Protein AF-L1K0S1-F1 (afdb_monomer_lite)

Organism: Guillardia theta (strain CCMP2712) (NCBI:txid905079)

InterPro domains:
  IPR001611 Leucine-rich repeat [PF13855] (163-219)
  IPR001611 Leucine-rich repeat [PF13855] (221-268)
  IPR001611 Leucine-rich repeat [PS51450] (257-278)
  IPR003591 Leucine-rich repeat, typical subtype [SM00369] (183-206)
  IPR003591 Leucine-rich repeat, typical subtype [SM00369] (207-230)
  IPR003591 Leucine-rich repeat, typical subtype [SM00369] (231-254)
  IPR003591 Leucine-rich repeat, typical subtype [SM00369] (255-278)
  IPR009030 Growth factor receptor cysteine-rich domain superfamily [SSF57184] (24-142)
  IPR011641 Tyrosine-protein kinase ephrin type A/B receptor-like [PF07699] (52-88)
  IPR032675 Leucine-rich repeat domain superfamily [G3DSA:3.80.10.10] (139-307)
  IPR050328 Multifunctional Developmental and Immune Receptor [PTHR24373] (15-293)

Foldseek 3Di:
DPPVVVVVVVVVVVVVVVVVVPDPPAPADPQWHWDQDPVGIAIWGDWQWADGRVDTDGQQWQWTAQDTHRDHTHGAAPQWIAHTSHRDSVRTAHDQQWHDALSHTDGAPDSPDNPPLQDDFDQPDAFAQWGWTWHQHSQFIATDTDPPRQPDDDVNDGAGAHQEDAPDPVQGAEAGACRCQRHLNHQEYHHHQHAHQYYDLRSCVRNQNHAYYHPANYAHQDDPVNSCPNVCNHAEDAHYNYAHADDDLCRCPNNCNHAYYHHAQYAHADDACSSCPNNPNHAEYEHEHYNYPDDYDDPNHQYHYPPDDTD

Structure (mmCIF, N/CA/C/O backbone):
data_AF-L1K0S1-F1
#
_entry.id   AF-L1K0S1-F1
#
loop_
_atom_site.group_PDB
_atom_site.id
_atom_site.type_symbol
_atom_site.label_atom_id
_atom_site.label_alt_id
_atom_site.label_comp_id
_atom_site.label_asym_id
_atom_site.label_entity_id
_atom_site.label_seq_id
_atom_site.pdbx_PDB_ins_code
_atom_site.Cartn_x
_atom_site.Cartn_y
_atom_site.Cartn_z
_atom_site.occupancy
_atom_site.B_iso_or_equiv
_atom_site.auth_seq_id
_atom_site.auth_comp_id
_atom_site.auth_asym_id
_atom_site.auth_atom_id
_atom_site.pdbx_PDB_model_num
ATOM 1 N N . MET A 1 1 ? 22.076 19.537 -72.854 1.00 48.19 1 MET A N 1
ATOM 2 C CA . MET A 1 1 ? 22.478 19.400 -71.433 1.00 48.19 1 MET A CA 1
ATOM 3 C C . MET A 1 1 ? 21.530 18.454 -70.682 1.00 48.19 1 MET A C 1
ATOM 5 O O . MET A 1 1 ? 20.824 18.885 -69.783 1.00 48.19 1 MET A O 1
ATOM 9 N N . ALA A 1 2 ? 21.489 17.166 -71.045 1.00 43.62 2 ALA A N 1
ATOM 10 C CA . ALA A 1 2 ? 20.613 16.177 -70.391 1.00 43.62 2 ALA A CA 1
ATOM 11 C C . ALA A 1 2 ? 21.327 14.861 -70.007 1.00 43.62 2 ALA A C 1
ATOM 13 O O . ALA A 1 2 ? 20.722 14.010 -69.371 1.00 43.62 2 ALA A O 1
ATOM 14 N N . GLY A 1 3 ? 22.619 14.704 -70.328 1.00 42.16 3 GLY A N 1
ATOM 15 C CA . GLY A 1 3 ? 23.399 13.498 -70.002 1.00 42.16 3 GLY A CA 1
ATOM 16 C C . GLY A 1 3 ? 24.116 13.527 -68.645 1.00 42.16 3 GLY A C 1
ATOM 17 O O . GLY A 1 3 ? 24.445 12.477 -68.109 1.00 42.16 3 GLY A O 1
ATOM 18 N N . LEU A 1 4 ? 24.322 14.706 -68.044 1.00 40.91 4 LEU A N 1
ATOM 19 C CA . LEU A 1 4 ? 25.051 14.842 -66.769 1.00 40.91 4 LEU A CA 1
ATOM 20 C C . LEU A 1 4 ? 24.175 14.706 -65.513 1.00 40.91 4 LEU A C 1
ATOM 22 O O . LEU A 1 4 ? 24.704 14.557 -64.417 1.00 40.91 4 LEU A O 1
ATOM 26 N N . ARG A 1 5 ? 22.841 14.723 -65.644 1.00 42.78 5 ARG A N 1
ATOM 27 C CA . ARG A 1 5 ? 21.922 14.581 -64.497 1.00 42.78 5 ARG A CA 1
ATOM 28 C C . ARG A 1 5 ? 21.584 13.128 -64.147 1.00 42.78 5 ARG A C 1
ATOM 30 O O . ARG A 1 5 ? 21.158 12.871 -63.029 1.00 42.78 5 ARG A O 1
ATOM 37 N N . TRP A 1 6 ? 21.816 12.182 -65.058 1.00 39.81 6 TRP A N 1
ATOM 38 C CA . TRP A 1 6 ? 21.504 10.765 -64.829 1.00 39.81 6 TRP A CA 1
ATOM 39 C C . TRP A 1 6 ? 22.580 10.046 -63.996 1.00 39.81 6 TRP A C 1
ATOM 41 O O . TRP A 1 6 ? 22.257 9.261 -63.108 1.00 39.81 6 TRP A O 1
ATOM 51 N N . PHE A 1 7 ? 23.858 10.396 -64.181 1.00 43.47 7 PHE A N 1
ATOM 52 C CA . PHE A 1 7 ? 24.963 9.807 -63.412 1.00 43.47 7 PHE A CA 1
ATOM 53 C C . PHE A 1 7 ? 24.967 10.212 -61.929 1.00 43.47 7 PHE A C 1
ATOM 55 O O . PHE A 1 7 ? 25.348 9.410 -61.080 1.00 43.47 7 PHE A O 1
ATOM 62 N N . ALA A 1 8 ? 24.477 11.409 -61.592 1.00 45.56 8 ALA A N 1
ATOM 63 C CA . ALA A 1 8 ? 24.385 11.853 -60.201 1.00 45.56 8 ALA A CA 1
ATOM 64 C C . ALA A 1 8 ? 23.321 11.078 -59.395 1.00 45.56 8 ALA A C 1
ATOM 66 O O . ALA A 1 8 ? 23.525 10.817 -58.212 1.00 45.56 8 ALA A O 1
ATOM 67 N N . SER A 1 9 ? 22.219 10.652 -60.029 1.00 51.44 9 SER A N 1
ATOM 68 C CA . SER A 1 9 ? 21.122 9.946 -59.343 1.00 51.44 9 SER A CA 1
ATOM 69 C C . SER A 1 9 ? 21.437 8.474 -59.066 1.00 51.44 9 SER A C 1
ATOM 71 O O . SER A 1 9 ? 21.041 7.950 -58.026 1.00 51.44 9 SER A O 1
ATOM 73 N N . VAL A 1 10 ? 22.187 7.813 -59.955 1.00 52.16 10 VAL A N 1
ATOM 74 C CA . VAL A 1 10 ? 22.612 6.415 -59.753 1.00 52.16 10 VAL A CA 1
ATOM 75 C C . VAL A 1 10 ? 23.772 6.341 -58.752 1.00 52.16 10 VAL A C 1
ATOM 77 O O . VAL A 1 10 ? 23.799 5.449 -57.905 1.00 52.16 10 VAL A O 1
ATOM 80 N N . ALA A 1 11 ? 24.679 7.327 -58.756 1.00 51.41 11 ALA A N 1
ATOM 81 C CA . ALA A 1 11 ? 25.762 7.420 -57.775 1.00 51.41 11 ALA A CA 1
ATOM 82 C C . ALA A 1 11 ? 25.249 7.658 -56.340 1.00 51.41 11 ALA A C 1
ATOM 84 O O . ALA A 1 11 ? 25.786 7.078 -55.399 1.00 51.41 11 ALA A O 1
ATOM 85 N N . MET A 1 12 ? 24.176 8.441 -56.159 1.00 50.41 12 MET A N 1
ATOM 86 C CA . MET A 1 12 ? 23.561 8.667 -54.841 1.00 50.41 12 MET A CA 1
ATOM 87 C C . MET A 1 12 ? 22.819 7.430 -54.306 1.00 50.41 12 MET A C 1
ATOM 89 O O . MET A 1 12 ? 22.852 7.174 -53.103 1.00 50.41 12 MET A O 1
ATOM 93 N N . GLN A 1 13 ? 22.205 6.626 -55.183 1.00 49.69 13 GLN A N 1
ATOM 94 C CA . GLN A 1 13 ? 21.566 5.361 -54.794 1.00 49.69 13 GLN A CA 1
ATOM 95 C C . GLN A 1 13 ? 22.592 4.264 -54.465 1.00 49.69 13 GLN A C 1
ATOM 97 O O . GLN A 1 13 ? 22.410 3.545 -53.484 1.00 49.69 13 GLN A O 1
ATOM 102 N N . LEU A 1 14 ? 23.719 4.189 -55.184 1.00 46.84 14 LEU A N 1
ATOM 103 C CA . LEU A 1 14 ? 24.836 3.302 -54.825 1.00 46.84 14 LEU A CA 1
ATOM 104 C C . LEU A 1 14 ? 25.534 3.727 -53.521 1.00 46.84 14 LEU A C 1
ATOM 106 O O . LEU A 1 14 ? 25.916 2.866 -52.732 1.00 46.84 14 LEU A O 1
ATOM 110 N N . LEU A 1 15 ? 25.626 5.031 -53.234 1.00 46.56 15 LEU A N 1
ATOM 111 C CA . LEU A 1 15 ? 26.115 5.543 -51.947 1.00 46.56 15 LEU A CA 1
ATOM 112 C C . LEU A 1 15 ? 25.146 5.278 -50.784 1.00 46.56 15 LEU A C 1
ATOM 114 O O . LEU A 1 15 ? 25.615 5.065 -49.670 1.00 46.56 15 LEU A O 1
ATOM 118 N N . MET A 1 16 ? 23.827 5.218 -51.010 1.00 45.94 16 MET A N 1
ATOM 119 C CA . MET A 1 16 ? 22.863 4.797 -49.978 1.00 45.94 16 MET A CA 1
ATOM 120 C C . MET A 1 16 ? 22.887 3.286 -49.717 1.00 45.94 16 MET A C 1
ATOM 122 O O . MET A 1 16 ? 22.801 2.878 -48.560 1.00 45.94 16 MET A O 1
ATOM 126 N N . ILE A 1 17 ? 23.088 2.457 -50.747 1.00 44.81 17 ILE A N 1
ATOM 127 C CA . ILE A 1 17 ? 23.258 1.003 -50.575 1.00 44.81 17 ILE A CA 1
ATOM 128 C C . ILE A 1 17 ? 24.597 0.693 -49.879 1.00 44.81 17 ILE A C 1
ATOM 130 O O . ILE A 1 17 ? 24.656 -0.182 -49.020 1.00 44.81 17 ILE A O 1
ATOM 134 N N . LEU A 1 18 ? 25.649 1.481 -50.131 1.00 39.78 18 LEU A N 1
ATOM 135 C CA . LEU A 1 18 ? 26.913 1.408 -49.383 1.00 39.78 18 LEU A CA 1
ATOM 136 C C . LEU A 1 18 ? 26.844 2.049 -47.982 1.00 39.78 18 LEU A C 1
ATOM 138 O O . LEU A 1 18 ? 27.666 1.725 -47.128 1.00 39.78 18 LEU A O 1
ATOM 142 N N . CYS A 1 19 ? 25.846 2.891 -47.690 1.00 40.09 19 CYS A N 1
ATOM 143 C CA . CYS A 1 19 ? 25.594 3.405 -46.336 1.00 40.09 19 CYS A CA 1
ATOM 144 C C . CYS A 1 19 ? 24.824 2.405 -45.452 1.00 40.09 19 CYS A C 1
ATOM 146 O O . C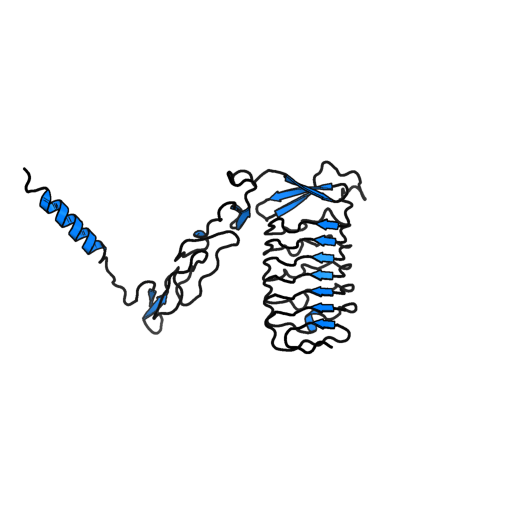YS A 1 19 ? 24.930 2.480 -44.229 1.00 40.09 19 CYS A O 1
ATOM 148 N N . LEU A 1 20 ? 24.127 1.429 -46.052 1.00 39.31 20 LEU A N 1
ATOM 149 C CA . LEU A 1 20 ? 23.613 0.238 -45.356 1.00 39.31 20 LEU A CA 1
ATOM 150 C C . LEU A 1 20 ? 24.715 -0.793 -45.050 1.00 39.31 20 LEU A C 1
ATOM 152 O O . LEU A 1 20 ? 24.490 -1.727 -44.287 1.00 39.31 20 LEU A O 1
ATOM 156 N N . VAL A 1 21 ? 25.929 -0.577 -45.567 1.00 44.00 21 VAL A N 1
ATOM 157 C CA . VAL A 1 21 ? 27.157 -1.294 -45.185 1.00 44.00 21 VAL A CA 1
ATOM 158 C C . VAL A 1 21 ? 28.124 -0.323 -44.491 1.00 44.00 21 VAL A C 1
ATOM 160 O O . VAL A 1 21 ? 29.339 -0.332 -44.701 1.00 44.00 21 VAL A O 1
ATOM 163 N N . ARG A 1 22 ? 27.602 0.560 -43.626 1.00 39.69 22 ARG A N 1
ATOM 164 C CA . ARG A 1 22 ? 28.442 1.290 -42.668 1.00 39.69 22 ARG A CA 1
ATOM 165 C C . ARG A 1 22 ? 29.059 0.290 -41.687 1.00 39.69 22 ARG A C 1
ATOM 167 O O . ARG A 1 22 ? 28.439 -0.085 -40.702 1.00 39.69 22 ARG A O 1
ATOM 174 N N . ARG A 1 23 ? 30.296 -0.114 -41.993 1.00 39.25 23 ARG A N 1
ATOM 175 C CA . ARG A 1 23 ? 31.353 -0.567 -41.072 1.00 39.25 23 ARG A CA 1
ATOM 176 C C . ARG A 1 23 ? 30.853 -1.303 -39.820 1.00 39.25 23 ARG A C 1
ATOM 178 O O . ARG A 1 23 ? 30.831 -0.732 -38.733 1.00 39.25 23 ARG A O 1
ATOM 185 N N . SER A 1 24 ? 30.595 -2.602 -39.939 1.00 40.41 24 SER A N 1
ATOM 186 C CA . SER A 1 24 ? 30.828 -3.488 -38.799 1.00 40.41 24 SER A CA 1
ATOM 187 C C . SER A 1 24 ? 32.326 -3.780 -38.748 1.00 40.41 24 SER A C 1
ATOM 189 O O . SER A 1 24 ? 32.844 -4.688 -39.387 1.00 40.41 24 SER A O 1
ATOM 191 N N . SER A 1 25 ? 33.033 -2.960 -37.982 1.00 45.41 25 SER A N 1
ATOM 192 C CA . SER A 1 25 ? 34.304 -3.345 -37.367 1.00 45.41 25 SER A CA 1
ATOM 193 C C . SER A 1 25 ? 34.052 -4.190 -36.104 1.00 45.41 25 SER A C 1
ATOM 195 O O . SER A 1 25 ? 34.881 -4.193 -35.199 1.00 45.41 25 SER A O 1
ATOM 197 N N . SER A 1 26 ? 32.879 -4.827 -35.966 1.00 54.97 26 SER A N 1
ATOM 198 C CA . SER A 1 26 ? 32.436 -5.434 -34.710 1.00 54.97 26 SER A CA 1
ATOM 199 C C . SER A 1 26 ? 32.609 -6.949 -34.756 1.00 54.97 26 SER A C 1
ATOM 201 O O . SER A 1 26 ? 31.909 -7.641 -35.483 1.00 54.97 26 SER A O 1
ATOM 203 N N . GLN A 1 27 ? 33.499 -7.482 -33.915 1.00 73.06 27 GLN A N 1
ATOM 204 C CA . GLN A 1 27 ? 33.662 -8.924 -33.655 1.00 73.06 27 GLN A CA 1
ATOM 205 C C . GLN A 1 27 ? 32.404 -9.593 -33.048 1.00 73.06 27 GLN A C 1
ATOM 207 O O . GLN A 1 27 ? 32.412 -10.788 -32.771 1.00 73.06 27 GLN A O 1
ATOM 212 N N . CYS A 1 28 ? 31.324 -8.835 -32.843 1.00 74.94 28 CYS A N 1
ATOM 213 C CA . CYS A 1 28 ? 30.094 -9.252 -32.184 1.00 74.94 28 CYS A CA 1
ATOM 214 C C . CYS A 1 28 ? 28.879 -9.140 -33.111 1.00 74.94 28 CYS A C 1
ATOM 216 O O . CYS A 1 28 ? 28.862 -8.334 -34.047 1.00 74.94 28 CYS A O 1
ATOM 218 N N . ARG A 1 29 ? 27.855 -9.956 -32.824 1.00 82.12 29 ARG A N 1
ATOM 219 C CA . ARG A 1 29 ? 26.559 -9.954 -33.521 1.00 82.12 29 ARG A CA 1
ATOM 220 C C . ARG A 1 29 ? 25.761 -8.675 -33.236 1.00 82.12 29 ARG A C 1
ATOM 222 O O . ARG A 1 29 ? 26.057 -7.932 -32.306 1.00 82.12 29 ARG A O 1
ATOM 229 N N . PHE A 1 30 ? 24.730 -8.431 -34.046 1.00 82.31 30 PHE A N 1
ATOM 230 C CA . PHE A 1 30 ? 23.831 -7.286 -33.887 1.00 82.31 30 PHE A CA 1
ATOM 231 C C . PHE A 1 30 ? 23.204 -7.250 -32.482 1.00 82.31 30 PHE A C 1
ATOM 233 O O . PHE A 1 30 ? 22.768 -8.282 -31.976 1.00 82.31 30 PHE A O 1
ATOM 240 N N . GLY A 1 31 ? 23.173 -6.068 -31.858 1.00 79.94 31 GLY A N 1
ATOM 241 C CA . GLY A 1 31 ? 22.701 -5.889 -30.478 1.00 79.94 31 GLY A CA 1
ATOM 242 C C . GLY A 1 31 ? 23.730 -6.239 -29.393 1.00 79.94 31 GLY A C 1
ATOM 243 O O . GLY A 1 31 ? 23.405 -6.141 -28.210 1.00 79.94 31 GLY A O 1
ATOM 244 N N . ALA A 1 32 ? 24.958 -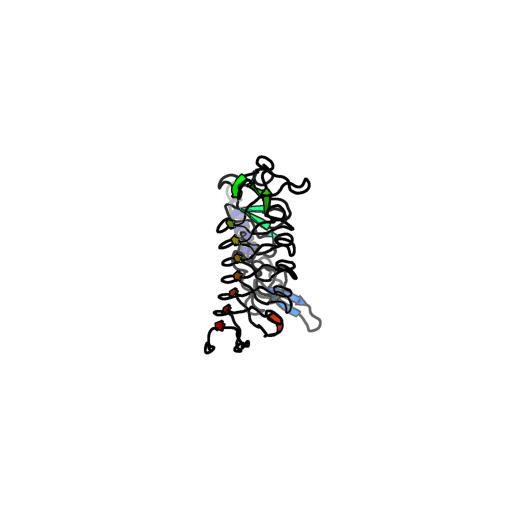6.622 -29.769 1.00 86.31 32 ALA A N 1
ATOM 245 C CA . ALA A 1 32 ? 26.060 -6.894 -28.852 1.00 86.31 32 ALA A CA 1
ATOM 246 C C . ALA A 1 32 ? 27.272 -5.984 -29.105 1.00 86.31 32 ALA A C 1
ATOM 248 O O . ALA A 1 32 ? 27.564 -5.592 -30.237 1.00 86.31 32 ALA A O 1
ATOM 249 N N . VAL A 1 33 ? 28.018 -5.709 -28.038 1.00 87.94 33 VAL A N 1
ATOM 250 C CA . VAL A 1 33 ? 29.248 -4.916 -28.037 1.00 87.94 33 VAL A CA 1
ATOM 251 C C . VAL A 1 33 ? 30.413 -5.745 -27.499 1.00 87.94 33 VAL A C 1
ATOM 253 O O . VAL A 1 33 ? 30.249 -6.584 -26.610 1.00 87.94 33 VAL A O 1
ATOM 256 N N . LEU A 1 34 ? 31.599 -5.526 -28.070 1.00 86.75 34 LEU A N 1
ATOM 257 C CA . LEU A 1 34 ? 32.828 -6.171 -27.626 1.00 86.75 34 LEU A CA 1
ATOM 258 C C . LEU A 1 34 ? 33.338 -5.476 -26.362 1.00 86.75 34 LEU A C 1
ATOM 260 O O . LEU A 1 34 ? 33.639 -4.282 -26.384 1.00 86.75 34 LEU A O 1
ATOM 264 N N . VAL A 1 35 ? 33.472 -6.230 -25.279 1.00 84.06 35 VAL A N 1
ATOM 265 C CA . VAL A 1 35 ? 34.022 -5.760 -24.009 1.00 84.06 35 VAL A CA 1
ATOM 266 C C . VAL A 1 35 ? 35.354 -6.462 -23.773 1.00 84.06 35 VAL A C 1
ATOM 268 O O . VAL A 1 35 ? 35.428 -7.690 -23.731 1.00 84.06 35 VAL A O 1
ATOM 271 N N . ASN A 1 36 ? 36.422 -5.677 -23.637 1.00 84.00 36 ASN A N 1
ATOM 272 C CA . ASN A 1 36 ? 37.762 -6.190 -23.362 1.00 84.00 36 ASN A CA 1
ATOM 273 C C . ASN A 1 36 ? 37.929 -6.393 -21.856 1.00 84.00 36 ASN A C 1
ATOM 275 O O . ASN A 1 36 ? 37.945 -5.424 -21.098 1.00 84.00 36 ASN A O 1
ATOM 279 N N . GLY A 1 37 ? 38.039 -7.649 -21.430 1.00 75.31 37 GLY A N 1
ATOM 280 C CA . GLY A 1 37 ? 38.311 -8.020 -20.048 1.00 75.31 37 GLY A CA 1
ATOM 281 C C . GLY A 1 37 ? 39.756 -8.468 -19.835 1.00 75.31 37 GLY A C 1
ATOM 282 O O . GLY A 1 37 ? 40.528 -8.643 -20.777 1.00 75.31 37 GLY A O 1
ATOM 283 N N . VAL A 1 38 ? 40.099 -8.721 -18.571 1.00 72.12 38 VAL A N 1
ATOM 284 C CA . VAL A 1 38 ? 41.421 -9.231 -18.155 1.00 72.12 38 VAL A CA 1
ATOM 285 C C . VAL A 1 38 ? 41.738 -10.594 -18.800 1.00 72.12 38 VAL A C 1
ATOM 287 O O . VAL A 1 38 ? 42.896 -10.893 -19.064 1.00 72.12 38 VAL A O 1
ATOM 290 N N . ASN A 1 39 ? 40.703 -11.378 -19.132 1.00 70.56 39 ASN A N 1
ATOM 291 C CA . ASN A 1 39 ? 40.801 -12.708 -19.748 1.00 70.56 39 ASN A CA 1
ATOM 292 C C . ASN A 1 39 ? 40.517 -12.713 -21.266 1.00 70.56 39 ASN A C 1
ATOM 294 O O . ASN A 1 39 ? 40.197 -13.758 -21.828 1.00 70.56 39 ASN A O 1
ATOM 298 N N . GLY A 1 40 ? 40.607 -11.555 -21.929 1.00 77.44 40 GLY A N 1
ATOM 299 C CA . GLY A 1 40 ? 40.337 -11.403 -23.362 1.00 77.44 40 GLY A CA 1
ATOM 300 C C . GLY A 1 40 ? 39.017 -10.693 -23.676 1.00 77.44 40 GLY A C 1
ATOM 301 O O . GLY A 1 40 ? 38.298 -10.232 -22.787 1.00 77.44 40 GLY A O 1
ATOM 302 N N . SER A 1 41 ? 38.722 -10.557 -24.967 1.00 80.12 41 SER A N 1
ATOM 303 C CA . SER A 1 41 ? 37.545 -9.846 -25.475 1.00 80.12 41 SER A CA 1
ATOM 304 C C . SER A 1 41 ? 36.321 -10.762 -25.535 1.00 80.12 41 SER A C 1
ATOM 306 O O . SER A 1 41 ? 36.392 -11.850 -26.102 1.00 80.12 41 SER A O 1
ATOM 308 N N . THR A 1 42 ? 35.188 -10.323 -24.983 1.00 85.88 42 THR A N 1
ATOM 309 C CA . THR A 1 42 ? 33.911 -11.057 -25.022 1.00 85.88 42 THR A CA 1
ATOM 310 C C . THR A 1 42 ? 32.783 -10.181 -25.558 1.00 85.88 42 THR A C 1
ATOM 312 O O . THR A 1 42 ? 32.811 -8.961 -25.409 1.00 85.88 42 THR A O 1
ATOM 315 N N . CYS A 1 43 ? 31.787 -10.795 -26.191 1.00 86.31 43 CYS A N 1
ATOM 316 C CA . CYS A 1 43 ? 30.606 -10.096 -26.685 1.00 86.31 43 CYS A CA 1
ATOM 317 C C . CYS A 1 43 ? 29.505 -10.109 -25.628 1.00 86.31 43 CYS A C 1
ATOM 319 O O . CYS A 1 43 ? 29.115 -11.173 -25.153 1.00 86.31 43 CYS A O 1
ATOM 321 N N . LEU A 1 44 ? 28.974 -8.937 -25.292 1.00 88.75 44 LEU A N 1
ATOM 322 C CA . LEU A 1 44 ? 27.865 -8.780 -24.351 1.00 88.75 44 LEU A CA 1
ATOM 323 C C . LEU A 1 44 ? 26.738 -7.985 -24.999 1.00 88.75 44 LEU A C 1
ATOM 325 O O . LEU A 1 44 ? 27.006 -7.111 -25.820 1.00 88.75 44 LEU A O 1
ATOM 329 N N . CYS A 1 45 ? 25.488 -8.255 -24.618 1.00 90.69 45 CYS A N 1
ATOM 330 C CA . CYS A 1 45 ? 24.368 -7.467 -25.121 1.00 90.69 45 CYS A CA 1
ATOM 331 C C . CYS A 1 45 ? 24.502 -6.012 -24.690 1.00 90.69 45 CYS A C 1
ATOM 333 O O . CYS A 1 45 ? 24.708 -5.719 -23.507 1.00 90.69 45 CYS A O 1
ATOM 335 N N . ASP A 1 46 ? 24.383 -5.117 -25.662 1.00 91.94 46 ASP A N 1
ATOM 336 C CA . ASP A 1 46 ? 24.492 -3.684 -25.444 1.00 91.94 46 ASP A CA 1
ATOM 337 C C . ASP A 1 46 ? 23.280 -3.159 -24.648 1.00 91.94 46 ASP A C 1
ATOM 339 O O . ASP A 1 46 ? 22.337 -3.896 -24.320 1.00 91.94 46 ASP A O 1
ATOM 343 N N . GLN A 1 47 ? 23.294 -1.874 -24.313 1.00 94.25 47 GLN A N 1
ATOM 344 C CA . GLN A 1 47 ? 22.147 -1.192 -23.726 1.00 94.25 47 GLN A CA 1
ATOM 345 C C . GLN A 1 47 ? 20.893 -1.393 -24.597 1.00 94.25 47 GLN A C 1
ATOM 347 O O . GLN A 1 47 ? 20.958 -1.502 -25.823 1.00 94.25 47 GLN A O 1
ATOM 352 N N . GLY A 1 48 ? 19.734 -1.502 -23.948 1.00 92.75 48 GLY A N 1
ATOM 353 C CA . GLY A 1 48 ? 18.452 -1.758 -24.607 1.00 92.75 48 GLY A CA 1
ATOM 354 C C . GLY A 1 48 ? 18.287 -3.162 -25.189 1.00 92.75 48 GLY A C 1
ATOM 355 O O . GLY A 1 48 ? 17.242 -3.442 -25.769 1.00 92.75 48 GLY A O 1
ATOM 356 N N . ASN A 1 49 ? 19.260 -4.063 -25.024 1.00 93.00 49 ASN A N 1
ATOM 357 C CA . ASN A 1 49 ? 19.166 -5.448 -25.482 1.00 93.00 49 ASN A CA 1
ATOM 358 C C . ASN A 1 49 ? 19.426 -6.423 -24.330 1.00 93.00 49 ASN A C 1
ATOM 360 O O . ASN A 1 49 ? 20.367 -6.239 -23.560 1.00 93.00 49 ASN A O 1
ATOM 364 N N . TYR A 1 50 ? 18.617 -7.473 -24.222 1.00 91.62 50 TYR A N 1
ATOM 365 C CA . TYR A 1 50 ? 18.753 -8.535 -23.221 1.00 91.62 50 TYR A CA 1
ATOM 366 C C . TYR A 1 50 ? 19.031 -9.882 -23.894 1.00 91.62 50 TYR A C 1
ATOM 368 O O . TYR A 1 50 ? 18.881 -10.021 -25.108 1.00 91.62 50 TYR A O 1
ATOM 376 N N . GLY A 1 51 ? 19.415 -10.879 -23.099 1.00 87.69 51 GLY A N 1
ATOM 377 C CA . GLY A 1 51 ? 19.776 -12.209 -23.587 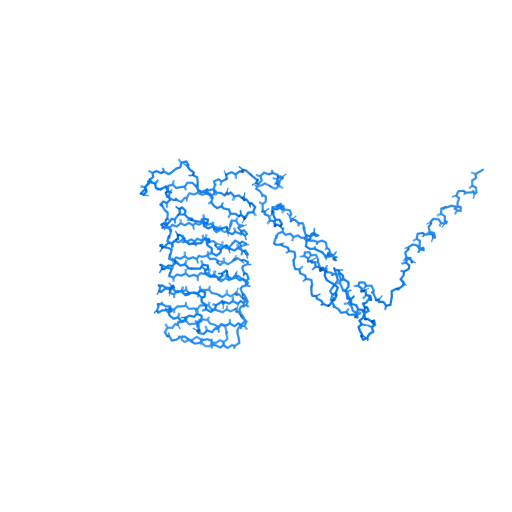1.00 87.69 51 GLY A CA 1
ATOM 378 C C . GLY A 1 51 ? 21.246 -12.510 -23.328 1.00 87.69 51 GLY A C 1
ATOM 379 O O . GLY A 1 51 ? 21.795 -12.094 -22.306 1.00 87.69 51 GLY A O 1
ATOM 380 N N . ASP A 1 52 ? 21.875 -13.239 -24.242 1.00 82.19 52 ASP A N 1
ATOM 381 C CA . ASP A 1 52 ? 23.263 -13.681 -24.123 1.00 82.19 52 ASP A CA 1
ATOM 382 C C . ASP A 1 52 ? 24.100 -13.340 -25.367 1.00 82.19 52 ASP A C 1
ATOM 384 O O . ASP A 1 52 ? 23.610 -12.792 -26.354 1.00 82.19 52 ASP A O 1
ATOM 388 N N . ALA A 1 53 ? 25.394 -13.667 -25.320 1.00 66.94 53 ALA A N 1
ATOM 389 C CA . ALA A 1 53 ? 26.335 -13.409 -26.410 1.00 66.94 53 ALA A CA 1
ATOM 390 C C . ALA A 1 53 ? 25.948 -14.090 -27.742 1.00 66.94 53 ALA A C 1
ATOM 392 O O . ALA A 1 53 ? 26.429 -13.677 -28.802 1.00 66.94 53 ALA A O 1
ATOM 393 N N . ALA A 1 54 ? 25.106 -15.132 -27.707 1.00 72.69 54 ALA A N 1
ATOM 394 C CA . ALA A 1 54 ? 24.635 -15.843 -28.892 1.00 72.69 54 ALA A CA 1
ATOM 395 C C . ALA A 1 54 ? 23.389 -15.179 -29.506 1.00 72.69 54 ALA A C 1
ATOM 397 O O . ALA A 1 54 ? 23.264 -15.156 -30.740 1.00 72.69 54 ALA A O 1
ATOM 398 N N . ALA A 1 55 ? 22.507 -14.615 -28.672 1.00 83.12 55 ALA A N 1
ATOM 399 C CA . ALA A 1 55 ? 21.285 -13.933 -29.084 1.00 83.12 55 ALA A CA 1
ATOM 400 C C . ALA A 1 55 ? 20.937 -12.742 -28.168 1.00 83.12 55 ALA A C 1
ATOM 402 O O . ALA A 1 55 ? 20.354 -12.904 -27.095 1.00 83.12 55 ALA A O 1
ATOM 403 N N . CYS A 1 56 ? 21.213 -11.531 -28.659 1.00 90.00 56 CYS A N 1
ATOM 404 C CA . CYS A 1 56 ? 20.733 -10.293 -28.055 1.00 90.00 56 CYS A CA 1
ATOM 405 C C . CYS A 1 56 ? 19.425 -9.862 -28.719 1.00 90.00 56 CYS A C 1
ATOM 407 O O . CYS A 1 56 ? 19.375 -9.638 -29.930 1.00 90.00 56 CYS A O 1
ATOM 409 N N . LEU A 1 57 ? 18.368 -9.751 -27.918 1.00 92.25 57 LEU A N 1
ATOM 410 C CA . LEU A 1 57 ? 17.050 -9.306 -28.352 1.00 92.25 57 LEU A CA 1
ATOM 411 C C . LEU A 1 57 ? 16.758 -7.912 -27.790 1.00 92.25 57 LEU A C 1
ATOM 413 O O . LEU A 1 57 ? 17.112 -7.630 -26.642 1.00 92.25 57 LEU A O 1
ATOM 417 N N . PRO A 1 58 ? 16.088 -7.040 -28.561 1.00 93.50 58 PRO A N 1
ATOM 418 C CA . PRO A 1 58 ? 15.714 -5.723 -28.074 1.00 93.50 58 PRO A CA 1
ATOM 419 C C . PRO A 1 58 ? 14.736 -5.850 -26.909 1.00 93.50 58 PRO A C 1
ATOM 421 O O . PRO A 1 58 ? 13.813 -6.669 -26.947 1.00 93.50 58 PRO A O 1
ATOM 424 N N . CYS A 1 59 ? 14.909 -5.003 -25.897 1.00 94.81 59 CYS A N 1
ATOM 425 C CA . CYS A 1 59 ? 13.964 -4.897 -24.798 1.00 94.81 59 CYS A CA 1
ATOM 426 C C . CYS A 1 59 ? 12.544 -4.665 -25.336 1.00 94.81 59 CYS A C 1
ATOM 428 O O . CYS A 1 59 ? 12.367 -3.844 -26.247 1.00 94.81 59 CYS A O 1
ATOM 430 N N . PRO A 1 60 ? 11.535 -5.398 -24.831 1.00 94.75 60 PRO A N 1
ATOM 431 C CA . PRO A 1 60 ? 10.157 -5.200 -25.250 1.00 94.75 60 PRO A CA 1
ATOM 432 C C . PRO A 1 60 ? 9.665 -3.796 -24.881 1.00 94.75 60 PRO A C 1
ATOM 434 O O . PRO A 1 60 ? 10.246 -3.107 -24.040 1.00 94.75 60 PRO A O 1
ATOM 437 N N . LYS A 1 61 ? 8.573 -3.385 -25.531 1.00 94.44 61 LYS A N 1
ATOM 438 C CA . LYS A 1 61 ? 7.877 -2.129 -25.237 1.00 94.44 61 LYS A CA 1
ATOM 439 C C . LYS A 1 61 ? 7.562 -2.042 -23.734 1.00 94.44 61 LYS A C 1
ATOM 441 O O . LYS A 1 61 ? 7.203 -3.061 -23.145 1.00 94.44 61 LYS A O 1
ATOM 446 N N . GLY A 1 62 ? 7.725 -0.869 -23.132 1.00 89.44 62 GLY A N 1
ATOM 447 C CA . GLY A 1 62 ? 7.483 -0.649 -21.700 1.00 89.44 62 GLY A CA 1
ATOM 448 C C . GLY A 1 62 ? 8.618 -1.106 -20.781 1.00 89.44 62 GLY A C 1
ATOM 449 O O . GLY A 1 62 ? 8.456 -1.110 -19.563 1.00 89.44 62 GLY A O 1
ATOM 450 N N . THR A 1 63 ? 9.773 -1.476 -21.339 1.00 93.81 63 THR A N 1
ATOM 451 C CA . THR A 1 63 ? 10.964 -1.866 -20.571 1.00 93.81 63 THR A CA 1
ATOM 452 C C . THR A 1 63 ? 12.212 -1.151 -21.089 1.00 93.81 63 THR A C 1
ATOM 454 O O . THR A 1 63 ? 12.222 -0.610 -22.197 1.00 93.81 63 THR A O 1
ATOM 457 N N . TYR A 1 64 ? 13.280 -1.118 -20.293 1.00 95.12 64 TYR A N 1
ATOM 458 C CA . TYR A 1 64 ? 14.561 -0.522 -20.666 1.00 95.12 64 TYR A CA 1
ATOM 459 C C . TYR A 1 64 ? 15.758 -1.296 -20.095 1.00 95.12 64 TYR A C 1
ATOM 461 O O . TYR A 1 64 ? 15.625 -2.053 -19.135 1.00 95.12 64 TYR A O 1
ATOM 469 N N . LYS A 1 65 ? 16.961 -1.080 -20.640 1.00 95.44 65 LYS A N 1
ATOM 470 C CA . LYS A 1 65 ? 18.213 -1.606 -20.064 1.00 95.44 65 LYS A CA 1
ATOM 471 C C . LYS A 1 65 ? 19.371 -0.627 -20.233 1.00 95.44 65 LYS A C 1
ATOM 473 O O . LYS A 1 65 ? 19.817 -0.390 -21.349 1.00 95.44 65 LYS A O 1
ATOM 478 N N . SER A 1 66 ? 19.879 -0.110 -19.116 1.00 94.56 66 SER A N 1
ATOM 479 C CA . SER A 1 66 ? 20.953 0.896 -19.074 1.00 94.56 66 SER A CA 1
ATOM 480 C C . SER A 1 66 ? 22.362 0.335 -18.983 1.00 94.56 66 SER A C 1
ATOM 482 O O . SER A 1 66 ? 23.327 1.089 -19.050 1.00 94.56 66 SER A O 1
ATOM 484 N N . GLU A 1 67 ? 22.503 -0.973 -18.826 1.00 92.31 67 GLU A N 1
ATOM 485 C CA . GLU A 1 67 ? 23.794 -1.629 -18.650 1.00 92.31 67 GLU A CA 1
ATOM 486 C C . GLU A 1 67 ? 24.098 -2.590 -19.797 1.00 92.31 67 GLU A C 1
ATOM 488 O O . GLU A 1 67 ? 23.206 -3.237 -20.352 1.00 92.31 67 GLU A O 1
ATOM 493 N N . VAL A 1 68 ? 25.377 -2.681 -20.151 1.00 90.62 68 VAL A N 1
ATOM 494 C CA . VAL A 1 68 ? 25.897 -3.717 -21.046 1.00 90.62 68 VAL A CA 1
ATOM 495 C C . VAL A 1 68 ? 26.006 -5.017 -20.251 1.00 90.62 68 VAL A C 1
ATOM 497 O O . VAL A 1 68 ? 26.441 -5.006 -19.102 1.00 90.62 68 VAL A O 1
ATOM 500 N N . GLY A 1 69 ? 25.617 -6.143 -20.846 1.00 89.50 69 GLY A N 1
ATOM 501 C CA . GLY A 1 69 ? 25.647 -7.447 -20.183 1.00 89.50 69 GLY A CA 1
ATOM 502 C C . GLY A 1 69 ? 24.390 -8.273 -20.414 1.00 89.50 69 GLY A C 1
ATOM 503 O O . GLY A 1 69 ? 23.540 -7.930 -21.234 1.00 89.50 69 GLY A O 1
ATOM 504 N N . THR A 1 70 ? 24.272 -9.357 -19.656 1.00 85.06 70 THR A N 1
ATOM 505 C CA . THR A 1 70 ? 23.194 -10.358 -19.743 1.00 85.06 70 THR A CA 1
ATOM 506 C C . THR A 1 70 ? 21.982 -10.033 -18.865 1.00 85.06 70 THR A C 1
ATOM 508 O O . THR A 1 70 ? 21.054 -10.834 -18.761 1.00 85.06 70 THR A O 1
ATOM 511 N N . ALA A 1 71 ? 21.978 -8.866 -18.212 1.00 86.50 71 ALA A N 1
ATOM 512 C CA . ALA A 1 71 ? 20.870 -8.434 -17.370 1.00 86.50 71 ALA A CA 1
ATOM 513 C C . ALA A 1 71 ? 19.546 -8.399 -18.155 1.00 86.50 71 ALA A C 1
ATOM 515 O O . ALA A 1 71 ? 19.513 -8.094 -19.351 1.00 86.50 71 ALA A O 1
ATOM 516 N N . ARG A 1 72 ? 18.442 -8.704 -17.467 1.00 91.94 72 ARG A N 1
ATOM 517 C CA . ARG A 1 72 ? 17.093 -8.567 -18.030 1.00 91.94 72 ARG A CA 1
ATOM 518 C C . ARG A 1 72 ? 16.725 -7.090 -18.173 1.00 91.94 72 ARG A C 1
ATOM 520 O O . ARG A 1 72 ? 17.284 -6.229 -17.494 1.00 91.94 72 ARG A O 1
ATOM 527 N N . CYS A 1 73 ? 15.766 -6.804 -19.047 1.00 93.75 73 CYS A N 1
ATOM 528 C CA . CYS A 1 73 ? 15.171 -5.474 -19.122 1.00 93.75 73 CYS A CA 1
ATOM 529 C C . CYS A 1 73 ? 14.431 -5.160 -17.819 1.00 93.75 73 CYS A C 1
ATOM 531 O O . CYS A 1 73 ? 13.838 -6.043 -17.200 1.00 93.75 73 CYS A O 1
ATOM 533 N N . ARG A 1 74 ? 14.491 -3.899 -17.409 1.00 93.81 74 ARG A N 1
ATOM 534 C CA . ARG A 1 74 ? 13.772 -3.352 -16.263 1.00 93.81 74 ARG A CA 1
ATOM 535 C C . ARG A 1 74 ? 12.481 -2.724 -16.760 1.00 93.81 74 ARG A C 1
ATOM 537 O O . ARG A 1 74 ? 12.492 -2.064 -17.798 1.00 93.81 74 ARG A O 1
ATOM 544 N N . ASP A 1 75 ? 11.394 -2.905 -16.029 1.00 91.25 75 ASP A N 1
ATOM 545 C CA . ASP A 1 75 ? 10.128 -2.261 -16.366 1.00 91.25 75 ASP A CA 1
ATOM 546 C C . ASP A 1 75 ? 10.251 -0.739 -16.253 1.00 91.25 75 ASP A C 1
ATOM 548 O O . ASP A 1 75 ? 10.946 -0.206 -15.377 1.00 91.25 75 ASP A O 1
ATOM 552 N N . CYS A 1 76 ? 9.573 -0.029 -17.150 1.00 87.94 76 CYS A N 1
ATOM 553 C CA . CYS A 1 76 ? 9.365 1.400 -17.002 1.00 87.94 76 CYS A CA 1
ATOM 554 C C . CYS A 1 76 ? 8.598 1.719 -15.702 1.00 87.94 76 CYS A C 1
ATOM 556 O O . CYS A 1 76 ? 7.855 0.874 -15.196 1.00 87.94 76 CYS A O 1
ATOM 558 N N . PRO A 1 77 ? 8.745 2.941 -15.151 1.00 83.00 77 PRO A N 1
ATOM 559 C CA . PRO A 1 77 ? 7.928 3.405 -14.030 1.00 83.00 77 PRO A CA 1
ATOM 560 C C . PRO A 1 77 ? 6.425 3.186 -14.267 1.00 83.00 77 PRO A C 1
ATOM 562 O O . PRO A 1 77 ? 5.958 3.187 -15.408 1.00 83.00 77 PRO A O 1
ATOM 565 N N . LEU A 1 78 ? 5.644 3.036 -13.195 1.00 77.38 78 LEU A N 1
ATOM 566 C CA . LEU A 1 78 ? 4.197 2.831 -13.317 1.00 77.38 78 LEU A CA 1
ATOM 567 C C . LEU A 1 78 ? 3.540 3.917 -14.174 1.00 77.38 78 LEU A C 1
ATOM 569 O O . LEU A 1 78 ? 3.879 5.094 -14.069 1.00 77.38 78 LEU A O 1
ATOM 573 N N . PHE A 1 79 ? 2.595 3.496 -15.019 1.00 81.12 79 PHE A N 1
ATOM 574 C CA . PHE A 1 79 ? 1.883 4.354 -15.975 1.00 81.12 79 PHE A CA 1
ATOM 575 C C . PHE A 1 79 ? 2.782 5.095 -16.964 1.00 81.12 79 PHE A C 1
ATOM 577 O O . PHE A 1 79 ? 2.426 6.158 -17.480 1.00 81.12 79 PHE A O 1
ATOM 584 N N . SER A 1 80 ? 3.948 4.530 -17.245 1.00 87.00 80 SER A N 1
ATOM 585 C CA . SER A 1 80 ? 4.794 4.956 -18.342 1.00 87.00 80 SER A CA 1
ATOM 586 C C . SER A 1 80 ? 5.058 3.800 -19.290 1.00 87.00 80 SER A C 1
ATOM 588 O O . SER A 1 80 ? 4.925 2.632 -18.933 1.00 87.00 80 SER A O 1
ATOM 590 N N . ASP A 1 81 ? 5.387 4.150 -20.520 1.00 92.56 81 ASP A N 1
ATOM 591 C CA . ASP A 1 81 ? 5.703 3.220 -21.586 1.00 92.56 81 ASP A CA 1
ATOM 592 C C . ASP A 1 81 ? 6.940 3.727 -22.332 1.00 92.56 81 ASP A C 1
ATOM 594 O O . ASP A 1 81 ? 7.307 4.904 -22.256 1.00 92.56 81 ASP A O 1
ATOM 598 N N . SER A 1 82 ? 7.605 2.825 -23.037 1.00 94.56 82 SER A N 1
ATOM 599 C CA . SER A 1 82 ? 8.806 3.109 -23.811 1.00 94.56 82 SER A CA 1
ATOM 600 C C . SER A 1 82 ? 8.787 2.329 -25.113 1.00 94.56 82 SER A C 1
ATOM 602 O O . SER A 1 82 ? 8.186 1.261 -25.213 1.00 94.56 82 SER A O 1
ATOM 604 N N . GLU A 1 83 ? 9.477 2.837 -26.127 1.00 96.19 83 GLU A N 1
ATOM 605 C CA . GLU A 1 83 ? 9.666 2.080 -27.361 1.00 96.19 83 GLU A CA 1
ATOM 606 C C . GLU A 1 83 ? 10.571 0.858 -27.142 1.00 96.19 83 GLU A C 1
ATOM 608 O O . GLU A 1 83 ? 11.341 0.783 -26.175 1.00 96.19 83 GLU A O 1
ATOM 613 N N . LYS A 1 84 ? 10.503 -0.110 -28.065 1.00 95.50 84 LYS A N 1
ATOM 614 C CA . LYS A 1 84 ? 11.409 -1.270 -28.044 1.00 95.50 84 LYS A CA 1
ATOM 615 C C . LYS A 1 84 ? 12.872 -0.817 -28.056 1.00 95.50 84 LYS A C 1
ATOM 617 O O . LYS A 1 84 ? 13.212 0.187 -28.674 1.00 95.50 84 LYS A O 1
ATOM 622 N N . ALA A 1 85 ? 13.736 -1.608 -27.428 1.00 93.38 85 ALA A N 1
ATOM 623 C CA . ALA A 1 85 ? 15.169 -1.341 -27.294 1.00 93.38 85 ALA A CA 1
ATOM 624 C C . ALA A 1 85 ? 15.531 -0.062 -26.510 1.00 93.38 85 ALA A C 1
ATOM 626 O O . ALA A 1 85 ? 16.609 0.501 -26.698 1.00 93.38 85 ALA A O 1
ATOM 627 N N . SER A 1 86 ? 14.654 0.402 -25.617 1.00 96.88 86 SER A N 1
ATOM 628 C CA . SER A 1 86 ? 14.941 1.565 -24.773 1.00 96.88 86 SER A CA 1
ATOM 629 C C . SER A 1 86 ? 16.122 1.321 -23.830 1.00 96.88 86 SER A C 1
ATOM 631 O O . SER A 1 86 ? 16.252 0.264 -23.211 1.00 96.88 86 SER A O 1
ATOM 633 N N . ILE A 1 87 ? 16.994 2.318 -23.696 1.00 94.94 87 ILE A N 1
ATOM 634 C CA . ILE A 1 87 ? 18.293 2.178 -23.018 1.00 94.94 87 ILE A CA 1
ATOM 635 C C . ILE A 1 87 ? 18.315 2.801 -21.620 1.00 94.94 87 ILE A C 1
ATOM 637 O O . ILE A 1 87 ? 19.280 2.656 -20.885 1.00 94.94 87 ILE A O 1
ATOM 641 N N . SER A 1 88 ? 17.286 3.546 -21.229 1.00 92.00 88 SER A N 1
ATOM 642 C CA . SER A 1 88 ? 17.300 4.331 -19.993 1.00 92.00 88 SER A CA 1
ATOM 643 C C . SER A 1 88 ? 15.886 4.520 -19.449 1.00 92.00 88 SER A C 1
ATOM 645 O O . SER A 1 88 ? 14.950 4.605 -20.249 1.00 92.00 88 SER A O 1
ATOM 647 N N . PRO A 1 89 ? 15.706 4.694 -18.123 1.00 87.38 89 PRO A N 1
ATOM 648 C CA . PRO A 1 89 ? 14.410 5.088 -17.564 1.00 87.38 89 PRO A CA 1
ATOM 649 C C . PRO A 1 89 ? 13.916 6.434 -18.120 1.00 87.38 89 PRO A C 1
ATOM 651 O O . PRO A 1 89 ? 12.721 6.712 -18.104 1.00 87.38 89 PRO A O 1
ATOM 654 N N . ASN A 1 90 ? 14.807 7.267 -18.669 1.00 88.81 90 ASN A N 1
ATOM 655 C CA . ASN A 1 90 ? 14.428 8.523 -19.319 1.00 88.81 90 ASN A CA 1
ATOM 656 C C . ASN A 1 90 ? 13.721 8.328 -20.667 1.00 88.81 90 ASN A C 1
ATOM 658 O O . ASN A 1 90 ? 13.087 9.264 -21.146 1.00 88.81 90 ASN A O 1
ATOM 662 N N . ASN A 1 91 ? 13.810 7.141 -21.276 1.00 92.44 91 ASN A N 1
ATOM 663 C CA . ASN A 1 91 ? 13.022 6.806 -22.462 1.00 92.44 91 ASN A CA 1
ATOM 664 C C . ASN A 1 91 ? 11.569 6.447 -22.116 1.00 92.44 91 ASN A C 1
ATOM 666 O O . ASN A 1 91 ? 10.734 6.396 -23.016 1.00 92.44 91 ASN A O 1
ATOM 670 N N . CYS A 1 92 ? 11.258 6.227 -20.836 1.00 90.88 92 CYS A N 1
ATOM 671 C CA . CYS A 1 92 ? 9.899 5.983 -20.379 1.00 90.88 92 CYS A CA 1
ATOM 672 C C . CYS A 1 92 ? 9.120 7.305 -20.302 1.00 90.88 92 CYS A C 1
ATOM 674 O O . CYS A 1 92 ? 9.505 8.243 -19.591 1.00 90.88 92 CYS A O 1
ATOM 676 N N . SER A 1 93 ? 8.013 7.368 -21.037 1.00 90.00 93 SER A N 1
ATOM 677 C CA . SER A 1 93 ? 7.090 8.503 -21.087 1.00 90.00 93 SER A CA 1
ATOM 678 C C . SER A 1 93 ? 5.739 8.096 -20.521 1.00 90.00 93 SER A C 1
ATOM 680 O O . SER A 1 93 ? 5.312 6.961 -20.706 1.00 90.00 93 SER A O 1
ATOM 682 N N . CYS A 1 94 ? 5.057 9.008 -19.832 1.00 84.06 94 CYS A N 1
ATOM 683 C CA . CYS A 1 94 ? 3.739 8.709 -19.283 1.00 84.06 94 CYS A CA 1
ATOM 684 C C . CYS A 1 94 ? 2.757 8.329 -20.393 1.00 84.06 94 CYS A C 1
ATOM 686 O O . CYS A 1 94 ? 2.733 8.963 -21.449 1.00 84.06 94 CYS A O 1
ATOM 688 N N . ILE A 1 95 ? 1.965 7.285 -20.152 1.00 81.06 95 ILE A N 1
ATOM 689 C CA . ILE A 1 95 ? 0.930 6.848 -21.092 1.00 81.06 95 ILE A CA 1
ATOM 690 C C . ILE A 1 95 ? -0.181 7.899 -21.196 1.00 81.06 95 ILE A C 1
ATOM 692 O O . ILE A 1 95 ? -0.293 8.800 -20.363 1.00 81.06 95 ILE A O 1
ATOM 696 N N . THR A 1 96 ? -1.027 7.791 -22.221 1.00 74.81 96 THR A N 1
ATOM 697 C CA . THR A 1 96 ? -2.155 8.709 -22.421 1.00 74.81 96 THR A CA 1
ATOM 698 C C . THR A 1 96 ? -3.011 8.829 -21.160 1.00 74.81 96 THR A C 1
ATOM 700 O O . THR A 1 96 ? -3.377 7.829 -20.544 1.00 74.81 96 THR A O 1
ATOM 703 N N . GLY A 1 97 ? -3.337 10.067 -20.783 1.00 67.75 97 GLY A N 1
ATOM 704 C CA . GLY A 1 97 ? -4.056 10.353 -19.547 1.00 67.75 97 GLY A CA 1
ATOM 705 C C . GLY A 1 97 ? -3.171 10.361 -18.302 1.00 67.75 97 GLY A C 1
ATOM 706 O O . GLY A 1 97 ? -3.731 10.348 -17.214 1.00 67.75 97 GLY A O 1
ATOM 707 N N . TYR A 1 98 ? -1.838 10.394 -18.432 1.00 72.94 98 TYR A N 1
ATOM 708 C CA . TYR A 1 98 ? -0.884 10.571 -17.333 1.00 72.94 98 TYR A CA 1
ATOM 709 C C . TYR A 1 98 ? 0.178 11.637 -17.663 1.00 72.94 98 TYR A C 1
ATOM 711 O O . TYR A 1 98 ? 0.505 11.870 -18.824 1.00 72.94 98 TYR A O 1
ATOM 719 N N . THR A 1 99 ? 0.741 12.283 -16.639 1.00 75.44 99 THR A N 1
ATOM 720 C CA . THR A 1 99 ? 1.792 13.307 -16.753 1.00 75.44 99 THR A CA 1
ATOM 721 C C . THR A 1 99 ? 2.918 13.081 -15.756 1.00 75.44 99 THR A C 1
ATOM 723 O O . THR A 1 99 ? 2.705 12.488 -14.700 1.00 75.44 99 THR A O 1
ATOM 726 N N . LYS A 1 100 ? 4.119 13.565 -16.086 1.00 73.06 100 LYS A N 1
ATOM 727 C CA . LYS A 1 100 ? 5.327 13.347 -15.287 1.00 73.06 100 LYS A CA 1
ATOM 728 C C . LYS A 1 100 ? 5.469 14.429 -14.214 1.00 73.06 100 LYS A C 1
ATOM 730 O O . LYS A 1 100 ? 5.604 15.601 -14.554 1.00 73.06 100 LYS A O 1
ATOM 735 N N . ILE A 1 101 ? 5.496 14.038 -12.941 1.00 64.31 101 ILE A N 1
ATOM 736 C CA . ILE A 1 101 ? 5.771 14.904 -11.782 1.00 64.31 101 ILE A CA 1
ATOM 737 C C . ILE A 1 101 ? 6.893 14.240 -10.980 1.00 64.31 101 ILE A C 1
ATOM 739 O O . ILE A 1 101 ? 6.796 13.065 -10.635 1.00 64.31 101 ILE A O 1
ATOM 743 N N . SER A 1 102 ? 8.000 14.953 -10.751 1.00 64.19 102 SER A N 1
ATOM 744 C CA . SER A 1 102 ? 9.164 14.447 -9.996 1.00 64.19 102 SER A CA 1
ATOM 745 C C . SER A 1 102 ? 9.673 13.060 -10.417 1.00 64.19 102 SER A C 1
ATOM 747 O O . SER A 1 102 ? 10.115 12.265 -9.595 1.00 64.19 102 SER A O 1
ATOM 749 N N . GLY A 1 103 ? 9.621 12.757 -11.718 1.00 67.44 103 GLY A N 1
ATOM 750 C CA . GLY A 1 103 ? 10.115 11.490 -12.266 1.00 67.44 103 GLY A CA 1
ATOM 751 C C . GLY A 1 103 ? 9.075 10.375 -12.391 1.00 67.44 103 GLY A C 1
ATOM 752 O O . GLY A 1 103 ? 9.380 9.371 -13.029 1.00 67.44 103 GLY A O 1
ATOM 753 N N . GLU A 1 104 ? 7.853 10.564 -11.890 1.00 69.12 104 GLU A N 1
ATOM 754 C CA . GLU A 1 104 ? 6.784 9.561 -11.936 1.00 69.12 104 GLU A CA 1
ATOM 755 C C . GLU A 1 104 ? 5.531 10.031 -12.663 1.00 69.12 104 GLU A C 1
ATOM 757 O O . GLU A 1 104 ? 5.292 11.228 -12.800 1.00 69.12 104 GLU A O 1
ATOM 762 N N . CYS A 1 105 ? 4.736 9.075 -13.143 1.00 71.75 105 CYS A N 1
ATOM 763 C CA . CYS A 1 105 ? 3.548 9.345 -13.935 1.00 71.75 105 CYS A CA 1
ATOM 764 C C . CYS A 1 105 ? 2.275 9.330 -13.089 1.00 71.75 105 CYS A C 1
ATOM 766 O O . CYS A 1 105 ? 1.965 8.353 -12.413 1.00 71.75 105 CYS A O 1
ATOM 768 N N . PHE A 1 106 ? 1.503 10.410 -13.186 1.00 66.69 106 PHE A N 1
ATOM 769 C CA . PHE A 1 106 ? 0.261 10.630 -12.447 1.00 66.69 106 PHE A CA 1
ATOM 770 C C . PHE A 1 106 ? -0.894 10.877 -13.400 1.00 66.69 106 PHE A C 1
ATOM 772 O O . PHE A 1 106 ? -0.722 11.564 -14.404 1.00 66.69 106 PHE A O 1
ATOM 779 N N . ARG A 1 107 ? -2.073 10.337 -13.087 1.00 66.38 107 ARG A N 1
ATOM 780 C CA . ARG A 1 107 ? -3.248 10.444 -13.954 1.00 66.38 107 ARG A CA 1
ATOM 781 C C . ARG A 1 107 ? -3.676 11.905 -14.125 1.00 66.38 107 ARG A C 1
ATOM 783 O O . ARG A 1 107 ? -3.814 12.635 -13.151 1.00 66.38 107 ARG A O 1
ATOM 790 N N . CYS A 1 108 ? -3.928 12.313 -15.359 1.00 59.72 108 CYS A N 1
ATOM 791 C CA . CYS A 1 108 ? -4.468 13.614 -15.716 1.00 59.72 108 CYS A CA 1
ATOM 792 C C . CYS A 1 108 ? -5.963 13.687 -15.391 1.00 59.72 108 CYS A C 1
ATOM 794 O O . CYS A 1 108 ? -6.722 12.758 -15.664 1.00 59.72 108 CYS A O 1
ATOM 796 N N . LEU A 1 109 ? -6.372 14.821 -14.821 1.00 53.00 109 LEU A N 1
ATOM 797 C CA . LEU A 1 109 ? -7.742 15.074 -14.357 1.00 53.00 109 LEU A CA 1
ATOM 798 C C . LEU A 1 109 ? -8.745 15.282 -15.509 1.00 53.00 109 LEU A C 1
ATOM 800 O O . LEU A 1 109 ? -9.947 15.151 -15.316 1.00 53.00 109 LEU A O 1
ATOM 804 N N . ALA A 1 110 ? -8.262 15.564 -16.722 1.00 53.06 110 ALA A N 1
ATOM 805 C CA . ALA A 1 110 ? -9.058 15.580 -17.946 1.00 53.06 110 ALA A CA 1
ATOM 806 C C . ALA A 1 110 ? -8.262 14.913 -19.086 1.00 53.06 110 ALA A C 1
ATOM 808 O O . ALA A 1 110 ? -7.050 15.149 -19.165 1.00 53.06 110 ALA A O 1
ATOM 809 N N . PRO A 1 111 ? -8.906 14.131 -19.979 1.00 47.53 111 PRO A N 1
ATOM 810 C CA . PRO A 1 111 ? -8.240 13.470 -21.109 1.00 47.53 111 PRO A CA 1
ATOM 811 C C . PRO A 1 111 ? -7.460 14.437 -22.010 1.00 47.53 111 PRO A C 1
ATOM 813 O O . PRO A 1 111 ? -6.441 14.057 -22.581 1.00 47.53 111 PRO A O 1
ATOM 816 N N . ASP A 1 112 ? -7.907 15.695 -22.073 1.00 50.28 112 ASP A N 1
ATOM 817 C CA . ASP A 1 112 ? -7.457 16.658 -23.079 1.00 50.28 112 ASP A CA 1
ATOM 818 C C . ASP A 1 112 ? -6.431 17.681 -22.567 1.00 50.28 112 ASP A C 1
ATOM 820 O O . ASP A 1 112 ? -5.936 18.488 -23.355 1.00 50.28 112 ASP A O 1
ATOM 824 N N . ASN A 1 113 ? -6.096 17.712 -21.265 1.00 52.66 113 ASN A N 1
ATOM 825 C CA . ASN A 1 113 ? -5.090 18.665 -20.780 1.00 52.66 113 ASN A CA 1
ATOM 826 C C . ASN A 1 113 ? -4.437 18.287 -19.437 1.00 52.66 113 ASN A C 1
ATOM 828 O O . ASN A 1 113 ? -4.958 18.568 -18.356 1.00 52.66 113 ASN A O 1
ATOM 832 N N . CYS A 1 114 ? -3.229 17.730 -19.506 1.00 53.84 114 CYS A N 1
ATOM 833 C CA . CYS A 1 114 ? -2.392 17.417 -18.346 1.00 53.84 114 CYS A CA 1
ATOM 834 C C . CYS A 1 114 ? -1.757 18.653 -17.662 1.00 53.84 114 CYS A C 1
ATOM 836 O O . CYS A 1 114 ? -1.117 18.513 -16.622 1.00 53.84 114 CYS A O 1
ATOM 838 N N . ALA A 1 115 ? -1.942 19.870 -18.192 1.00 49.44 115 ALA A N 1
ATOM 839 C CA . ALA A 1 115 ? -1.323 21.096 -17.670 1.00 49.44 115 ALA A CA 1
ATOM 840 C C . ALA A 1 115 ? -1.981 21.679 -16.393 1.00 49.44 115 ALA A C 1
ATOM 842 O O . ALA A 1 115 ? -1.584 22.749 -15.939 1.00 49.44 115 ALA A O 1
ATOM 843 N N . LYS A 1 116 ? -2.988 21.013 -15.802 1.00 48.31 116 LYS A N 1
ATOM 844 C CA . LYS A 1 116 ? -3.773 21.522 -14.650 1.00 48.31 116 LYS A CA 1
ATOM 845 C C . LYS A 1 116 ? -3.574 20.782 -13.314 1.00 48.31 116 LYS A C 1
ATOM 847 O O . LYS A 1 116 ? -4.318 21.038 -12.368 1.00 48.31 116 LYS A O 1
ATOM 852 N N . ILE A 1 117 ? -2.583 19.895 -13.200 1.00 46.62 117 ILE A N 1
ATOM 853 C CA . ILE A 1 117 ? -2.402 19.071 -11.984 1.00 46.62 117 ILE A CA 1
ATOM 854 C C . ILE A 1 117 ? -1.763 19.848 -10.812 1.00 46.62 117 ILE A C 1
ATOM 856 O O . ILE A 1 117 ? -1.898 19.447 -9.664 1.00 46.62 117 ILE A O 1
ATOM 860 N N . VAL A 1 118 ? -1.147 21.010 -11.056 1.00 46.31 118 VAL A N 1
ATOM 861 C CA . VAL A 1 118 ? -0.316 21.700 -10.045 1.00 46.31 118 VAL A CA 1
ATOM 862 C C . VAL A 1 118 ? -1.098 22.655 -9.114 1.00 46.31 118 VAL A C 1
ATOM 864 O O . VAL A 1 118 ? -0.497 23.314 -8.273 1.00 46.31 118 VAL A O 1
ATOM 867 N N . SER A 1 119 ? -2.432 22.767 -9.191 1.00 46.34 119 SER A N 1
ATOM 868 C CA . SER A 1 119 ? -3.147 23.715 -8.300 1.00 46.34 119 SER A CA 1
ATOM 869 C C . SER A 1 119 ? -4.642 23.488 -8.063 1.00 46.34 119 SER A C 1
ATOM 871 O O . SER A 1 119 ? -5.283 24.316 -7.411 1.00 46.34 119 SER A O 1
ATOM 873 N N . THR A 1 120 ? -5.242 22.406 -8.564 1.00 50.94 120 THR A N 1
ATOM 874 C CA . THR A 1 120 ? -6.692 22.212 -8.424 1.00 50.94 120 THR A CA 1
ATOM 875 C C . THR A 1 120 ? -7.024 21.373 -7.194 1.00 50.94 120 THR A C 1
ATOM 877 O O . THR A 1 120 ? -6.755 20.181 -7.123 1.00 50.94 120 THR A O 1
ATOM 880 N N . ARG A 1 121 ? -7.613 22.036 -6.195 1.00 59.03 121 ARG A N 1
ATOM 881 C CA . ARG A 1 121 ? -8.215 21.412 -5.016 1.00 59.03 121 ARG A CA 1
ATOM 882 C C . ARG A 1 121 ? -9.533 20.752 -5.449 1.00 59.03 121 ARG A C 1
ATOM 884 O O . ARG A 1 121 ? -10.560 21.425 -5.500 1.00 59.03 121 ARG A O 1
ATOM 891 N N . GLU A 1 122 ? -9.524 19.467 -5.802 1.00 61.38 122 GLU A N 1
ATOM 892 C CA . GLU A 1 122 ? -10.745 18.748 -6.218 1.00 61.38 122 GLU A CA 1
ATOM 893 C C . GLU A 1 122 ? -11.403 18.043 -5.034 1.00 61.38 122 GLU A C 1
ATOM 895 O O . GLU A 1 122 ? -10.734 17.285 -4.337 1.00 61.38 122 GLU A O 1
ATOM 900 N N . LYS A 1 123 ? -12.702 18.288 -4.801 1.00 71.56 123 LYS A N 1
ATOM 901 C CA . LYS A 1 123 ? -13.454 17.637 -3.721 1.00 71.56 123 LYS A CA 1
ATOM 902 C C . LYS A 1 123 ? -13.725 16.185 -4.097 1.00 71.56 123 LYS A C 1
ATOM 904 O O . LYS A 1 123 ? -14.510 15.912 -4.996 1.00 71.56 123 LYS A O 1
ATOM 909 N N . ILE A 1 124 ? -13.118 15.257 -3.374 1.00 69.81 124 ILE A N 1
ATOM 910 C CA . ILE A 1 124 ? -13.161 13.817 -3.688 1.00 69.81 124 ILE A CA 1
ATOM 911 C C . ILE A 1 124 ? -14.217 13.068 -2.884 1.00 69.81 124 ILE A C 1
ATOM 913 O O . ILE A 1 124 ? -14.539 11.917 -3.193 1.00 69.81 124 ILE A O 1
ATOM 917 N N . GLY A 1 125 ? -14.731 13.726 -1.847 1.00 70.81 125 GLY A N 1
ATOM 918 C CA . GLY A 1 125 ? -15.698 13.173 -0.924 1.00 70.81 125 GLY A CA 1
ATOM 919 C C . GLY A 1 125 ? -15.864 14.041 0.314 1.00 70.81 125 GLY A C 1
ATOM 920 O O . GLY A 1 125 ? -15.444 15.203 0.369 1.00 70.81 125 GLY A O 1
ATOM 921 N N . VAL A 1 126 ? -16.503 13.449 1.312 1.00 76.94 126 VAL A N 1
ATOM 922 C CA . VAL A 1 126 ? -16.742 14.050 2.620 1.00 76.94 126 VAL A CA 1
ATOM 923 C C . VAL A 1 126 ? -16.430 12.986 3.668 1.00 76.94 126 VAL A C 1
ATOM 925 O O . VAL A 1 126 ? -16.766 11.823 3.467 1.00 76.94 126 VAL A O 1
ATOM 928 N N . CYS A 1 127 ? -15.784 13.371 4.763 1.00 76.94 127 CYS A N 1
ATOM 929 C CA . CYS A 1 127 ? -15.500 12.513 5.909 1.00 76.94 127 CYS A CA 1
ATOM 930 C C . CYS A 1 127 ? -16.073 13.193 7.152 1.00 76.94 127 CYS A C 1
ATOM 932 O O . CYS A 1 127 ? -15.463 14.117 7.696 1.00 76.94 127 CYS A O 1
ATOM 934 N N . GLY A 1 128 ? -17.280 12.793 7.550 1.00 78.19 128 GLY A N 1
ATOM 935 C CA . GLY A 1 128 ? -18.035 13.496 8.584 1.00 78.19 128 GLY A CA 1
ATOM 936 C C . GLY A 1 128 ? -18.248 14.965 8.222 1.00 78.19 128 GLY A C 1
ATOM 937 O O . GLY A 1 128 ? -18.855 15.276 7.200 1.00 78.19 128 GLY A O 1
ATOM 938 N N . ASN A 1 129 ? -17.712 15.867 9.044 1.00 74.94 129 ASN A N 1
ATOM 939 C CA . ASN A 1 129 ? -17.783 17.313 8.834 1.00 74.94 129 ASN A CA 1
ATOM 940 C C . ASN A 1 129 ? -16.727 17.863 7.859 1.00 74.94 129 ASN A C 1
ATOM 942 O O . ASN A 1 129 ? -16.734 19.052 7.582 1.00 74.94 129 ASN A O 1
ATOM 946 N N . CYS A 1 130 ? -15.825 17.043 7.322 1.00 75.94 130 CYS A N 1
ATOM 947 C CA . CYS A 1 130 ? -14.751 17.518 6.458 1.00 75.94 130 CYS A CA 1
ATOM 948 C C . CYS A 1 130 ? -15.008 17.238 4.982 1.00 75.94 130 CYS A C 1
ATOM 950 O O . CYS A 1 130 ? -15.130 16.085 4.576 1.00 75.94 130 CYS A O 1
ATOM 952 N N . SER A 1 131 ? -14.944 18.267 4.141 1.00 77.56 131 SER A N 1
ATOM 953 C CA . SER A 1 131 ? -14.757 18.066 2.704 1.00 77.56 131 SER A CA 1
ATOM 954 C C . SER A 1 131 ? -13.321 17.603 2.424 1.00 77.56 131 SER A C 1
ATOM 956 O O . SER A 1 131 ? -12.357 18.260 2.820 1.00 77.56 131 SER A O 1
ATOM 958 N N . LEU A 1 132 ? -13.172 16.472 1.740 1.00 75.62 132 LEU A N 1
ATOM 959 C CA . LEU A 1 132 ? -11.871 15.919 1.371 1.00 75.62 132 LEU A CA 1
ATOM 960 C C . LEU A 1 132 ? -11.469 16.412 -0.001 1.00 75.62 132 LEU A C 1
ATOM 962 O O . LEU A 1 132 ? -12.305 16.426 -0.907 1.00 75.62 132 LEU A O 1
ATOM 966 N N . TYR A 1 133 ? -10.194 16.739 -0.168 1.00 74.12 133 TYR A N 1
ATOM 967 C CA . TYR A 1 133 ? -9.655 17.129 -1.452 1.00 74.12 133 TYR A CA 1
ATOM 968 C C . TYR A 1 133 ? -8.369 16.377 -1.774 1.00 74.12 133 TYR A C 1
ATOM 970 O O . TYR A 1 133 ? -7.567 16.092 -0.887 1.00 74.12 133 TYR A O 1
ATOM 978 N N . PHE A 1 134 ? -8.144 16.084 -3.053 1.00 67.69 134 PHE A N 1
ATOM 979 C CA . PHE A 1 134 ? -6.806 15.704 -3.497 1.00 67.69 134 PHE A CA 1
ATOM 980 C C . PHE A 1 134 ? -5.968 16.959 -3.736 1.00 67.69 134 PHE A C 1
ATOM 982 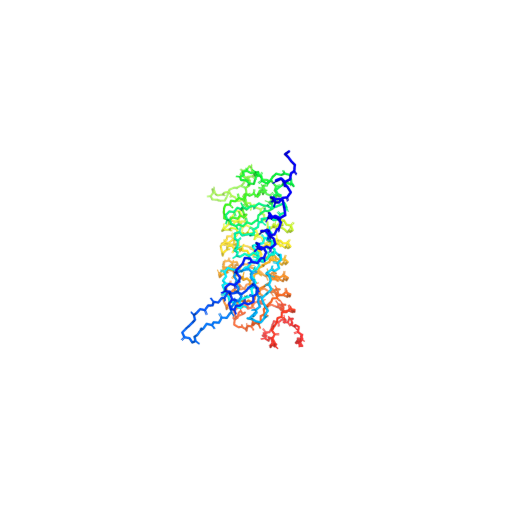O O . PHE A 1 134 ? -6.427 17.935 -4.332 1.00 67.69 134 PHE A O 1
ATOM 989 N N . GLN A 1 135 ? -4.723 16.912 -3.275 1.00 61.19 135 GLN A N 1
ATOM 990 C CA . GLN A 1 135 ? -3.647 17.778 -3.724 1.00 61.19 135 GLN A CA 1
ATOM 991 C C . GLN A 1 135 ? -2.488 16.898 -4.183 1.00 61.19 135 GLN A C 1
ATOM 993 O O . GLN A 1 135 ? -2.000 16.048 -3.441 1.00 61.19 135 GLN A O 1
ATOM 998 N N . TYR A 1 136 ? -2.041 17.109 -5.414 1.00 57.06 136 TYR A N 1
ATOM 999 C CA . TYR A 1 136 ? -0.806 16.519 -5.910 1.00 57.06 136 TYR A CA 1
ATOM 1000 C C . TYR A 1 136 ? 0.332 17.509 -5.679 1.00 57.06 136 TYR A C 1
ATOM 1002 O O . TYR A 1 136 ? 0.221 18.679 -6.047 1.00 57.06 136 TYR A O 1
ATOM 1010 N N . ASN A 1 137 ? 1.428 17.046 -5.086 1.00 52.94 137 ASN A N 1
ATOM 1011 C CA . ASN A 1 137 ? 2.688 17.782 -5.076 1.00 52.94 137 ASN A CA 1
ATOM 1012 C C . ASN A 1 137 ? 3.839 16.849 -5.487 1.00 52.94 137 ASN A C 1
ATOM 1014 O O . ASN A 1 137 ? 3.634 15.667 -5.773 1.00 52.94 137 ASN A O 1
ATOM 1018 N N . ASP A 1 138 ? 5.059 17.378 -5.485 1.00 49.75 138 ASP A N 1
ATOM 1019 C CA . ASP A 1 138 ? 6.274 16.648 -5.862 1.00 49.75 138 ASP A CA 1
ATOM 1020 C C . ASP A 1 138 ? 6.547 15.382 -5.021 1.00 49.75 138 ASP A C 1
ATOM 1022 O O . ASP A 1 138 ? 7.336 14.536 -5.438 1.00 49.75 138 ASP A O 1
ATOM 1026 N N . SER A 1 139 ? 5.900 15.235 -3.857 1.00 47.31 139 SER A N 1
ATOM 1027 C CA . SER A 1 139 ? 6.012 14.089 -2.939 1.00 47.31 139 SER A CA 1
ATOM 1028 C C . SER A 1 139 ? 4.918 13.028 -3.133 1.00 47.31 139 SER A C 1
ATOM 1030 O O . SER A 1 139 ? 4.952 11.989 -2.471 1.00 47.31 139 SER A O 1
ATOM 1032 N N . GLY A 1 140 ? 3.971 13.248 -4.051 1.00 51.00 140 GLY A N 1
ATOM 1033 C CA . GLY A 1 140 ? 2.884 12.322 -4.363 1.00 51.00 140 GLY A CA 1
ATOM 1034 C C . GLY A 1 140 ? 1.500 12.885 -4.050 1.00 51.00 140 GLY A C 1
ATOM 1035 O O . GLY A 1 140 ? 1.282 14.098 -4.006 1.00 51.00 140 GLY A O 1
ATOM 1036 N N . LEU A 1 141 ? 0.534 11.982 -3.884 1.00 55.19 141 LEU A N 1
ATOM 1037 C CA . LEU A 1 141 ? -0.831 12.363 -3.561 1.00 55.19 141 LEU A CA 1
ATOM 1038 C C . LEU A 1 141 ? -0.967 12.641 -2.067 1.00 55.19 141 LEU A C 1
ATOM 1040 O O . LEU A 1 141 ? -0.748 11.765 -1.226 1.00 55.19 141 LEU A O 1
ATOM 1044 N N . HIS A 1 142 ? -1.392 13.857 -1.760 1.00 56.72 142 HIS A N 1
ATOM 1045 C CA . HIS A 1 142 ? -1.816 14.268 -0.440 1.00 56.72 142 HIS A CA 1
ATOM 1046 C C . HIS A 1 142 ? -3.338 14.404 -0.429 1.00 56.72 142 HIS A C 1
ATOM 1048 O O . HIS A 1 142 ? -3.935 15.064 -1.280 1.00 56.72 142 HIS A O 1
ATOM 1054 N N . VAL A 1 143 ? -3.983 13.777 0.549 1.00 62.72 143 VAL A N 1
ATOM 1055 C CA . VAL A 1 143 ? -5.349 14.125 0.924 1.00 62.72 143 VAL A CA 1
ATOM 1056 C C . VAL A 1 143 ? -5.243 15.415 1.727 1.00 62.72 143 VAL A C 1
ATOM 1058 O O . VAL A 1 143 ? -4.810 15.406 2.877 1.00 62.72 143 VAL A O 1
ATOM 1061 N N . ASP A 1 144 ? -5.576 16.538 1.099 1.00 61.75 144 ASP A N 1
ATOM 1062 C CA . ASP A 1 144 ? -5.745 17.792 1.818 1.00 61.75 144 ASP A CA 1
ATOM 1063 C C . ASP A 1 144 ? -7.182 17.885 2.314 1.00 61.75 144 ASP A C 1
ATOM 1065 O O . ASP A 1 144 ? -8.155 17.722 1.572 1.00 61.75 144 ASP A O 1
ATOM 1069 N N . VAL A 1 145 ? -7.324 18.183 3.595 1.00 59.66 145 VAL A N 1
ATOM 1070 C CA . VAL A 1 145 ? -8.633 18.390 4.182 1.00 59.66 145 VAL A CA 1
ATOM 1071 C C . VAL A 1 145 ? -9.035 19.846 3.987 1.00 59.66 145 VAL A C 1
ATOM 1073 O O . VAL A 1 145 ? -8.395 20.783 4.467 1.00 59.66 145 VAL A O 1
ATOM 1076 N N . GLY A 1 146 ? -10.162 20.013 3.304 1.00 54.88 146 GLY A N 1
ATOM 1077 C CA . GLY A 1 146 ? -10.881 21.256 3.102 1.0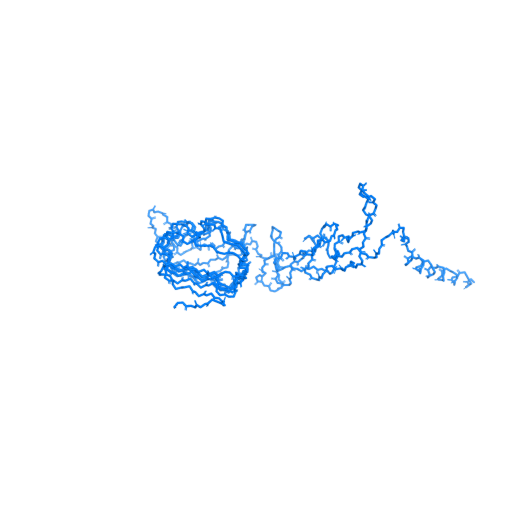0 54.88 146 GLY A CA 1
ATOM 1078 C C . GLY A 1 146 ? -11.025 22.104 4.348 1.00 54.88 146 GLY A C 1
ATOM 1079 O O . GLY A 1 146 ? -11.873 21.810 5.179 1.00 54.88 146 GLY A O 1
ATOM 1080 N N . ALA A 1 147 ? -10.303 23.218 4.429 1.00 49.34 147 ALA A N 1
ATOM 1081 C CA . ALA A 1 147 ? -10.392 24.163 5.543 1.00 49.34 147 ALA A CA 1
ATOM 1082 C C . ALA A 1 147 ? -11.748 24.874 5.725 1.00 49.34 147 ALA A C 1
ATOM 1084 O O . ALA A 1 147 ? -11.893 25.653 6.666 1.00 49.34 147 ALA A O 1
ATOM 1085 N N . ALA A 1 148 ? -12.723 24.622 4.849 1.00 47.44 148 ALA A N 1
ATOM 1086 C CA . ALA A 1 148 ? -14.002 25.324 4.843 1.00 47.44 148 ALA A CA 1
ATOM 1087 C C . ALA A 1 148 ? -15.032 24.781 5.854 1.00 47.44 148 ALA A C 1
ATOM 1089 O O . ALA A 1 148 ? -15.876 25.557 6.284 1.00 47.44 148 ALA A O 1
ATOM 1090 N N . ASP A 1 149 ? -14.937 23.516 6.292 1.00 52.41 149 ASP A N 1
ATOM 1091 C CA . ASP A 1 149 ? -16.029 22.863 7.046 1.00 52.41 149 ASP A CA 1
ATOM 1092 C C . ASP A 1 149 ? -15.636 22.384 8.462 1.00 52.41 149 ASP A C 1
ATOM 1094 O O . ASP A 1 149 ? -16.344 21.599 9.089 1.00 52.41 149 ASP A O 1
ATOM 1098 N N . TYR A 1 150 ? -14.513 22.857 9.017 1.00 56.66 150 TYR A N 1
ATOM 1099 C CA . TYR A 1 150 ? -14.145 22.533 10.401 1.00 56.66 150 TYR A CA 1
ATOM 1100 C C . TYR A 1 150 ? -15.118 23.193 11.389 1.00 56.66 150 TYR A C 1
ATOM 1102 O O . TYR A 1 150 ? -14.944 24.355 11.756 1.00 56.66 150 TYR A O 1
ATOM 1110 N N . GLN A 1 151 ? -16.137 22.447 11.809 1.00 50.47 151 GLN A N 1
ATOM 1111 C CA . GLN A 1 151 ? -17.149 22.903 12.767 1.00 50.47 151 GLN A CA 1
ATOM 1112 C C . GLN A 1 151 ? -16.681 22.778 14.230 1.00 50.47 151 GLN A C 1
ATOM 1114 O O . GLN A 1 151 ? -17.249 23.429 15.100 1.00 50.47 151 GLN A O 1
ATOM 1119 N N . GLU A 1 152 ? -15.638 21.988 14.518 1.00 54.53 152 GLU A N 1
ATOM 1120 C CA . GLU A 1 152 ? -15.258 21.642 15.894 1.00 54.53 152 GLU A CA 1
ATOM 1121 C C . GLU A 1 152 ? -13.735 21.623 16.123 1.00 54.53 152 GLU A C 1
ATOM 1123 O O . GLU A 1 152 ? -12.951 21.234 15.252 1.00 54.53 152 GLU A O 1
ATOM 1128 N N . THR A 1 153 ? -13.321 22.051 17.320 1.00 57.16 153 THR A N 1
ATOM 1129 C CA . THR A 1 153 ? -11.926 22.116 17.779 1.00 57.16 153 THR A CA 1
ATOM 1130 C C . THR A 1 153 ? -11.738 21.310 19.066 1.00 57.16 153 THR A C 1
ATOM 1132 O O . THR A 1 153 ? -12.475 21.482 20.034 1.00 57.16 153 THR A O 1
ATOM 1135 N N . LEU A 1 154 ? -10.703 20.467 19.111 1.00 57.25 154 LEU A N 1
ATOM 1136 C CA . LEU A 1 154 ? -10.226 19.796 20.327 1.00 57.25 154 LEU A CA 1
ATOM 1137 C C . LEU A 1 154 ? -8.885 20.419 20.709 1.00 57.25 154 LEU A C 1
ATOM 1139 O O . LEU A 1 154 ? -7.928 20.345 19.944 1.00 57.25 154 LEU A O 1
ATOM 1143 N N . GLY A 1 155 ? -8.815 21.088 21.862 1.00 64.31 155 GLY A N 1
ATOM 1144 C CA . GLY A 1 155 ? -7.580 21.754 22.303 1.00 64.31 155 GLY A CA 1
ATOM 1145 C C . GLY A 1 155 ? -7.079 22.861 21.361 1.00 64.31 155 GLY A C 1
ATOM 1146 O O . GLY A 1 155 ? -5.896 23.176 21.371 1.00 64.31 155 GLY A O 1
ATOM 1147 N N . GLY A 1 156 ? -7.956 23.436 20.528 1.00 69.31 156 GLY A N 1
ATOM 1148 C CA . GLY A 1 156 ? -7.604 24.455 19.530 1.00 69.31 156 GLY A CA 1
ATOM 1149 C C . GLY A 1 156 ? -7.190 23.903 18.160 1.00 69.31 156 GLY A C 1
ATOM 1150 O O . GLY A 1 156 ? -7.136 24.666 17.196 1.00 69.31 156 GLY A O 1
ATOM 1151 N N . GLU A 1 157 ? -6.979 22.590 18.031 1.00 68.94 157 GLU A N 1
ATOM 1152 C CA . GLU A 1 157 ? -6.706 21.946 16.747 1.00 68.94 157 GLU A CA 1
ATOM 1153 C C . GLU A 1 157 ? -8.003 21.492 16.060 1.00 68.94 157 GLU A C 1
ATOM 1155 O O . GLU A 1 157 ? -8.927 20.965 16.685 1.00 68.94 157 GLU A O 1
ATOM 1160 N N . LYS A 1 158 ? -8.076 21.737 14.747 1.00 73.44 158 LYS A N 1
ATOM 1161 C CA . LYS A 1 158 ? -9.206 21.369 13.886 1.00 73.44 158 LYS A CA 1
ATOM 1162 C C . LYS A 1 158 ? -9.015 19.946 13.350 1.00 73.44 158 LYS A C 1
ATOM 1164 O O . LYS A 1 158 ? -7.980 19.663 12.740 1.00 73.44 158 LYS A O 1
ATOM 1169 N N . PHE A 1 159 ? -10.020 19.088 13.536 1.00 75.44 159 PHE A N 1
ATOM 1170 C CA . PHE A 1 159 ? -10.013 17.683 13.110 1.00 75.44 159 PHE A CA 1
ATOM 1171 C C . PHE A 1 159 ? -11.278 17.309 12.338 1.00 75.44 159 PHE A C 1
ATOM 1173 O O . PHE A 1 159 ? -12.303 17.986 12.429 1.00 75.44 159 PHE A O 1
ATOM 1180 N N . CYS A 1 160 ? -11.193 16.196 11.611 1.00 77.75 160 CYS A N 1
ATOM 1181 C CA . CYS A 1 160 ? -12.339 15.541 10.999 1.00 77.75 160 CYS A CA 1
ATOM 1182 C C . CYS A 1 160 ? -12.873 14.455 11.920 1.00 77.75 160 CYS A C 1
ATOM 1184 O O . CYS A 1 160 ? -12.154 13.504 12.241 1.00 77.75 160 CYS A O 1
ATOM 1186 N N . TYR A 1 161 ? -14.144 14.566 12.295 1.00 80.00 161 TYR A N 1
ATOM 1187 C CA . TYR A 1 161 ? -14.835 13.492 13.002 1.00 80.00 161 TYR A CA 1
ATOM 1188 C C . TYR A 1 161 ? -15.371 12.497 11.994 1.00 80.00 161 TYR A C 1
ATOM 1190 O O . TYR A 1 161 ? -16.468 12.641 11.462 1.00 80.00 161 TYR A O 1
ATOM 1198 N N . CYS A 1 162 ? -14.546 11.506 11.693 1.00 84.56 162 CYS A N 1
ATOM 1199 C CA . CYS A 1 162 ? -14.852 10.500 10.705 1.00 84.56 162 CYS A CA 1
ATOM 1200 C C . CYS A 1 162 ? -14.252 9.174 11.145 1.00 84.56 162 CYS A C 1
ATOM 1202 O O . CYS A 1 162 ? -13.052 9.100 11.394 1.00 84.56 162 CYS A O 1
ATOM 1204 N N . THR A 1 163 ? -15.092 8.149 11.244 1.00 92.25 163 THR A N 1
ATOM 1205 C CA . THR A 1 163 ? -14.682 6.797 11.640 1.00 92.25 163 THR A CA 1
ATOM 1206 C C . THR A 1 163 ? -14.446 5.890 10.435 1.00 92.25 163 THR A C 1
ATOM 1208 O O . THR A 1 163 ? -13.775 4.872 10.568 1.00 92.25 163 THR A O 1
ATOM 1211 N N . TYR A 1 164 ? -14.932 6.267 9.249 1.00 92.31 164 TYR A N 1
ATOM 1212 C CA . TYR A 1 164 ? -14.775 5.504 8.015 1.00 92.31 164 TYR A CA 1
ATOM 1213 C C . TYR A 1 164 ? -14.414 6.402 6.834 1.00 92.31 164 TYR A C 1
ATOM 1215 O O . TYR A 1 164 ? -15.119 7.369 6.553 1.00 92.31 164 TYR A O 1
ATOM 1223 N N . LEU A 1 165 ? -13.354 6.040 6.114 1.00 89.69 165 LEU A N 1
ATOM 1224 C CA . LEU A 1 165 ? -12.923 6.713 4.898 1.00 89.69 165 LEU A CA 1
ATOM 1225 C C . LEU A 1 165 ? -12.743 5.698 3.773 1.00 89.69 165 LEU A C 1
ATOM 1227 O O . LEU A 1 165 ? -11.905 4.805 3.878 1.00 89.69 165 LEU A O 1
ATOM 1231 N N . ASP A 1 166 ? -13.483 5.901 2.686 1.00 88.81 166 ASP A N 1
ATOM 1232 C CA . ASP A 1 166 ? -13.340 5.160 1.438 1.00 88.81 166 ASP A CA 1
ATOM 1233 C C . ASP A 1 166 ? -12.588 5.976 0.379 1.00 88.81 166 ASP A C 1
ATOM 1235 O O . ASP A 1 166 ? -13.064 7.012 -0.099 1.00 88.81 166 ASP A O 1
ATOM 1239 N N . LEU A 1 167 ? -11.406 5.492 0.010 1.00 86.62 167 LEU A N 1
ATOM 1240 C CA . LEU A 1 167 ? -10.594 5.964 -1.110 1.00 86.62 167 LEU A CA 1
ATOM 1241 C C . LEU A 1 167 ? -10.303 4.829 -2.105 1.00 86.62 167 LEU A C 1
ATOM 1243 O O . LEU A 1 167 ? -9.329 4.896 -2.864 1.00 86.62 167 LEU A O 1
ATOM 1247 N N . SER A 1 168 ? -11.132 3.788 -2.113 1.00 88.31 168 SER A N 1
ATOM 1248 C CA . SER A 1 168 ? -10.983 2.649 -3.008 1.00 88.31 168 SER A CA 1
ATOM 1249 C C . SER A 1 168 ? -11.178 3.046 -4.477 1.00 88.31 168 SER A C 1
ATOM 1251 O O . SER A 1 168 ? -11.960 3.941 -4.814 1.00 88.31 168 SER A O 1
ATOM 1253 N N . ASN A 1 169 ? -10.449 2.381 -5.377 1.00 80.69 169 ASN A N 1
ATOM 1254 C CA . ASN A 1 169 ? -10.580 2.534 -6.832 1.00 80.69 169 ASN A CA 1
ATOM 1255 C C . ASN A 1 169 ? -10.407 3.979 -7.347 1.00 80.69 169 ASN A C 1
ATOM 1257 O O . ASN A 1 169 ? -11.017 4.392 -8.337 1.00 80.69 169 ASN A O 1
ATOM 1261 N N . ARG A 1 170 ? -9.554 4.770 -6.686 1.00 75.31 170 ARG A N 1
ATOM 1262 C CA . ARG A 1 170 ? -9.261 6.173 -7.034 1.00 75.31 170 ARG A CA 1
ATOM 1263 C C . ARG A 1 170 ? -7.942 6.354 -7.784 1.00 75.31 170 ARG A C 1
ATOM 1265 O O . ARG A 1 170 ? -7.489 7.480 -7.963 1.00 75.31 170 ARG A O 1
ATOM 1272 N N . TYR A 1 171 ? -7.357 5.271 -8.287 1.00 73.00 171 TYR A N 1
ATOM 1273 C CA . TYR A 1 171 ? -6.116 5.282 -9.062 1.00 73.00 171 TYR A CA 1
ATOM 1274 C C . TYR A 1 171 ? -4.912 5.860 -8.292 1.00 73.00 171 TYR A C 1
ATOM 1276 O O . TYR A 1 171 ? -3.991 6.415 -8.895 1.00 73.00 171 TYR A O 1
ATOM 1284 N N . LEU A 1 172 ? -4.913 5.756 -6.957 1.00 76.31 172 LEU A N 1
ATOM 1285 C CA . LEU A 1 172 ? -3.838 6.305 -6.129 1.00 76.31 172 LEU A CA 1
ATOM 1286 C C . LEU A 1 172 ? -2.537 5.545 -6.387 1.00 76.31 172 LEU A C 1
ATOM 1288 O O . LEU A 1 172 ? -2.526 4.323 -6.315 1.00 76.31 172 LEU A O 1
ATOM 1292 N N . ALA A 1 173 ? -1.447 6.261 -6.662 1.00 75.25 173 ALA A N 1
ATOM 1293 C CA . ALA A 1 173 ? -0.137 5.657 -6.931 1.00 75.25 173 ALA A CA 1
ATOM 1294 C C . ALA A 1 173 ? 0.811 5.709 -5.721 1.00 75.25 173 ALA A C 1
ATOM 1296 O O . ALA A 1 173 ? 1.675 4.845 -5.547 1.00 75.25 173 ALA A O 1
ATOM 1297 N N . LYS A 1 174 ? 0.642 6.739 -4.882 1.00 77.50 174 LYS A N 1
ATOM 1298 C CA . LYS A 1 174 ? 1.513 7.049 -3.749 1.00 77.50 174 LYS A CA 1
ATOM 1299 C C . LYS A 1 174 ? 0.744 7.623 -2.574 1.00 77.50 174 LYS A C 1
ATOM 1301 O O . LYS A 1 174 ? -0.192 8.386 -2.791 1.00 77.50 174 LYS A O 1
ATOM 1306 N N . LEU A 1 175 ? 1.210 7.338 -1.359 1.00 83.50 175 LEU A N 1
ATOM 1307 C CA . LEU A 1 175 ? 0.767 8.013 -0.137 1.00 83.50 175 LEU A CA 1
ATOM 1308 C C . LEU A 1 175 ? 1.942 8.720 0.536 1.00 83.50 175 LEU A C 1
ATOM 1310 O O . LEU A 1 175 ? 2.925 8.083 0.924 1.00 83.50 175 LEU A O 1
ATOM 1314 N N . GLY A 1 176 ? 1.823 10.040 0.678 1.00 80.38 176 GLY A N 1
ATOM 1315 C CA . GLY A 1 176 ? 2.820 10.865 1.352 1.00 80.38 176 GLY A CA 1
ATOM 1316 C C . GLY A 1 176 ? 2.821 10.713 2.885 1.00 80.38 176 GLY A C 1
ATOM 1317 O O . GLY A 1 176 ? 1.924 10.090 3.461 1.00 80.38 176 GLY A O 1
ATOM 1318 N N . PRO A 1 177 ? 3.816 11.306 3.567 1.00 84.62 177 PRO A N 1
ATOM 1319 C CA . PRO A 1 177 ? 3.894 11.327 5.029 1.00 84.62 177 PRO A CA 1
ATOM 1320 C C . PRO A 1 177 ? 2.650 11.955 5.670 1.00 84.62 177 PRO A C 1
ATOM 1322 O O . PRO A 1 177 ? 2.177 12.994 5.204 1.00 84.62 177 PRO A O 1
ATOM 1325 N N . SER A 1 178 ? 2.151 11.367 6.763 1.00 84.88 178 SER A N 1
ATOM 1326 C CA . SER A 1 178 ? 1.083 11.930 7.609 1.00 84.88 178 SER A CA 1
ATOM 1327 C C . SER A 1 178 ? -0.188 12.359 6.857 1.00 84.88 178 SER A C 1
ATOM 1329 O O . SER A 1 178 ? -0.911 13.255 7.309 1.00 84.88 178 SER A O 1
ATOM 1331 N N . VAL A 1 179 ? -0.474 11.730 5.714 1.00 81.25 179 VAL A N 1
ATOM 1332 C CA . VAL A 1 179 ? -1.544 12.142 4.792 1.00 81.25 179 VAL A CA 1
ATOM 1333 C C . VAL A 1 179 ? -2.943 12.076 5.419 1.00 81.25 179 VAL A C 1
ATOM 1335 O O . VAL A 1 179 ? -3.820 12.852 5.054 1.00 81.25 179 VAL A O 1
ATOM 1338 N N . PHE A 1 180 ? -3.135 11.230 6.434 1.00 86.94 180 PHE A N 1
ATOM 1339 C CA . PHE A 1 180 ? -4.393 11.104 7.180 1.00 86.94 180 PHE A CA 1
ATOM 1340 C C . PHE A 1 180 ? -4.368 11.779 8.562 1.00 86.94 180 PHE A C 1
ATOM 1342 O O . PHE A 1 180 ? -5.264 11.564 9.373 1.00 86.94 180 PHE A O 1
ATOM 1349 N N . SER A 1 181 ? -3.374 12.626 8.855 1.00 84.69 181 SER A N 1
ATOM 1350 C CA . SER A 1 181 ? -3.161 13.209 10.198 1.00 84.69 181 SER A CA 1
ATOM 1351 C C . SER A 1 181 ? -4.336 14.016 10.766 1.00 84.69 181 SER A C 1
ATOM 1353 O O . SER A 1 181 ? -4.443 14.170 11.980 1.00 84.69 181 SER A O 1
ATOM 1355 N N . LYS A 1 182 ? -5.239 14.523 9.917 1.00 81.94 182 LYS A N 1
ATOM 1356 C CA . LYS A 1 182 ? -6.443 15.259 10.344 1.00 81.94 182 LYS A CA 1
ATOM 1357 C C . LYS A 1 182 ? -7.633 14.362 10.701 1.00 81.94 182 LYS A C 1
ATOM 1359 O O . LYS A 1 182 ? -8.619 14.863 11.236 1.00 81.94 182 LYS A O 1
ATOM 1364 N N . MET A 1 183 ? -7.545 13.057 10.446 1.00 84.62 183 MET A N 1
ATOM 1365 C CA . MET A 1 183 ? -8.622 12.075 10.626 1.00 84.62 183 MET A CA 1
ATOM 1366 C C . MET A 1 183 ? -8.321 11.147 11.803 1.00 84.62 183 MET A C 1
ATOM 1368 O O . MET A 1 183 ? -8.353 9.929 11.690 1.00 84.62 183 MET A O 1
ATOM 1372 N N . ARG A 1 184 ? -7.992 11.730 12.957 1.00 87.19 184 ARG A N 1
ATOM 1373 C CA . ARG A 1 184 ? -7.503 10.985 14.126 1.00 87.19 184 ARG A CA 1
ATOM 1374 C C . ARG A 1 184 ? -8.481 9.921 14.643 1.00 87.19 184 ARG A C 1
ATOM 1376 O O . ARG A 1 184 ? -8.043 8.957 15.257 1.00 87.19 184 ARG A O 1
ATOM 1383 N N . PHE A 1 185 ? -9.779 10.102 14.401 1.00 90.44 185 PHE A N 1
ATOM 1384 C CA . PHE A 1 185 ? -10.859 9.213 14.849 1.00 90.44 185 PHE A CA 1
ATOM 1385 C C . PHE A 1 185 ? -11.179 8.077 13.874 1.00 90.44 185 PHE A C 1
ATOM 1387 O O . PHE A 1 185 ? -12.178 7.385 14.055 1.00 90.44 185 PHE A O 1
ATOM 1394 N N . LEU A 1 186 ? -10.370 7.901 12.829 1.00 92.62 186 LEU A N 1
ATOM 1395 C CA . LEU A 1 186 ? -10.621 6.890 11.817 1.00 92.62 186 LEU A CA 1
ATOM 1396 C C . LEU A 1 186 ? -10.493 5.486 12.413 1.00 92.62 186 LEU A C 1
ATOM 1398 O O . LEU A 1 186 ? -9.450 5.140 12.959 1.00 92.62 186 LEU A O 1
ATOM 1402 N N . GLU A 1 187 ? -11.544 4.683 12.270 1.00 97.69 187 GLU A N 1
ATOM 1403 C CA . GLU A 1 187 ? -11.583 3.275 12.675 1.00 97.69 187 GLU A CA 1
ATOM 1404 C C . GLU A 1 187 ? -11.412 2.336 11.477 1.00 97.69 187 GLU A C 1
ATOM 1406 O O . GLU A 1 187 ? -10.880 1.235 11.613 1.00 97.69 187 GLU A O 1
ATOM 1411 N N . ARG A 1 188 ? -11.820 2.770 10.281 1.00 97.88 188 ARG A N 1
ATOM 1412 C CA . ARG A 1 188 ? -11.686 2.005 9.042 1.00 97.88 188 ARG A CA 1
ATOM 1413 C C . ARG A 1 188 ? -11.198 2.885 7.895 1.00 97.88 188 ARG A C 1
ATOM 1415 O O . ARG A 1 188 ? -11.813 3.907 7.588 1.00 97.88 188 ARG A O 1
ATOM 1422 N N . LEU A 1 189 ? -10.142 2.433 7.224 1.00 96.25 189 LEU A N 1
ATOM 1423 C CA . LEU A 1 189 ? -9.582 3.070 6.034 1.00 96.25 189 LEU A CA 1
ATOM 1424 C C . LEU A 1 189 ? -9.596 2.093 4.860 1.00 96.25 189 LEU A C 1
ATOM 1426 O O . LEU A 1 189 ? -8.973 1.032 4.932 1.00 96.25 189 LEU A O 1
ATOM 1430 N N . ASP A 1 190 ? -10.292 2.470 3.790 1.00 96.88 190 ASP A N 1
ATOM 1431 C CA . ASP A 1 190 ? -10.385 1.691 2.562 1.00 96.88 190 ASP A CA 1
ATOM 1432 C C . ASP A 1 190 ? -9.528 2.289 1.441 1.00 96.88 190 ASP A C 1
ATOM 1434 O O . ASP A 1 190 ? -9.796 3.387 0.952 1.00 96.88 190 ASP A O 1
ATOM 1438 N N . LEU A 1 191 ? -8.467 1.580 1.055 1.00 94.69 191 LEU A N 1
ATOM 1439 C CA . LEU A 1 191 ? -7.558 1.928 -0.043 1.00 94.69 191 LEU A CA 1
ATOM 1440 C C . LEU A 1 191 ? -7.529 0.827 -1.114 1.00 94.69 191 LEU A C 1
ATOM 1442 O O . LEU A 1 191 ? -6.606 0.793 -1.939 1.00 94.69 191 LEU A O 1
ATOM 1446 N N . PHE A 1 192 ? -8.537 -0.047 -1.117 1.00 95.62 192 PHE A N 1
ATOM 1447 C CA . PHE A 1 192 ? -8.672 -1.160 -2.047 1.00 95.62 192 PHE A CA 1
ATOM 1448 C C . PHE A 1 192 ? -8.591 -0.726 -3.519 1.00 95.62 192 PHE A C 1
ATOM 1450 O O . PHE A 1 192 ? -9.105 0.327 -3.904 1.00 95.62 192 PHE A O 1
ATOM 1457 N N . GLY A 1 193 ? -7.989 -1.563 -4.367 1.00 86.31 193 GLY A N 1
ATOM 1458 C CA . GLY A 1 193 ? -8.108 -1.426 -5.823 1.00 86.31 193 GLY A CA 1
ATOM 1459 C C . GLY A 1 193 ? -7.461 -0.152 -6.375 1.00 86.31 193 GLY A C 1
ATOM 1460 O O . GLY A 1 193 ? -7.954 0.454 -7.327 1.00 86.31 193 GLY A O 1
ATOM 1461 N N . ASN A 1 194 ? -6.379 0.300 -5.747 1.00 84.25 194 ASN A N 1
ATOM 1462 C CA . ASN A 1 194 ? -5.571 1.415 -6.225 1.00 84.25 194 ASN A CA 1
ATOM 1463 C C . ASN A 1 194 ? -4.291 0.899 -6.914 1.00 84.25 194 ASN A C 1
ATOM 1465 O O . ASN A 1 194 ? -4.157 -0.275 -7.247 1.00 84.25 194 ASN A O 1
ATOM 1469 N N . TYR A 1 195 ? -3.341 1.789 -7.193 1.00 81.19 195 TYR A N 1
ATOM 1470 C CA . TYR A 1 195 ? -2.048 1.446 -7.792 1.00 81.19 195 TYR A CA 1
ATOM 1471 C C . TYR A 1 195 ? -0.901 1.809 -6.854 1.00 81.19 195 TYR A C 1
ATOM 1473 O O . TYR A 1 195 ? 0.173 2.214 -7.304 1.00 81.19 195 TYR A O 1
ATOM 1481 N N . LEU A 1 196 ? -1.137 1.704 -5.544 1.00 85.75 196 LEU A N 1
ATOM 1482 C CA . LEU A 1 196 ? -0.152 2.070 -4.543 1.00 85.75 196 LEU A CA 1
ATOM 1483 C C . LEU A 1 196 ? 1.058 1.150 -4.681 1.00 85.75 196 LEU A C 1
ATOM 1485 O O . LEU A 1 196 ? 0.963 -0.053 -4.448 1.00 85.75 196 LEU A O 1
ATOM 1489 N N . ALA A 1 197 ? 2.189 1.730 -5.070 1.00 83.69 197 ALA A N 1
ATOM 1490 C CA . ALA A 1 197 ? 3.482 1.048 -5.105 1.00 83.69 197 ALA A CA 1
ATOM 1491 C C . ALA A 1 197 ? 4.483 1.638 -4.110 1.00 83.69 197 ALA A C 1
ATOM 1493 O O . ALA A 1 197 ? 5.490 1.007 -3.799 1.00 83.69 197 ALA A O 1
ATOM 1494 N N . SER A 1 198 ? 4.204 2.837 -3.597 1.00 82.56 198 SER A N 1
ATOM 1495 C CA . SER A 1 198 ? 5.016 3.501 -2.585 1.00 82.56 198 SER A CA 1
ATOM 1496 C C . SER A 1 198 ? 4.114 4.174 -1.553 1.00 82.56 198 SER A C 1
ATOM 1498 O O . SER A 1 198 ? 3.261 5.001 -1.879 1.00 82.56 198 SER A O 1
ATOM 1500 N N . ILE A 1 199 ? 4.304 3.801 -0.292 1.00 90.19 199 ILE A N 1
ATOM 1501 C CA . ILE A 1 199 ? 3.632 4.387 0.866 1.00 90.19 199 ILE A CA 1
ATOM 1502 C C . ILE A 1 199 ? 4.734 4.911 1.784 1.00 90.19 199 ILE A C 1
ATOM 1504 O O . ILE A 1 199 ? 5.751 4.251 1.973 1.00 90.19 199 ILE A O 1
ATOM 1508 N N . SER A 1 200 ? 4.580 6.114 2.328 1.00 89.31 200 SER A N 1
ATOM 1509 C CA . SER A 1 200 ? 5.499 6.603 3.356 1.00 89.31 200 SER A CA 1
ATOM 1510 C C . SER A 1 200 ? 5.349 5.785 4.643 1.00 89.31 200 SER A C 1
ATOM 1512 O O . SER A 1 200 ? 4.228 5.520 5.068 1.00 89.31 200 SER A O 1
ATOM 1514 N N . ALA A 1 201 ? 6.455 5.463 5.322 1.00 92.69 201 ALA A N 1
ATOM 1515 C CA . ALA A 1 201 ? 6.430 4.777 6.621 1.00 92.69 201 ALA A CA 1
ATOM 1516 C C . ALA A 1 201 ? 5.585 5.508 7.684 1.00 92.69 201 ALA A C 1
ATOM 1518 O O . ALA A 1 201 ? 5.094 4.895 8.622 1.00 92.69 201 ALA A O 1
ATOM 1519 N N . THR A 1 202 ? 5.372 6.818 7.529 1.00 92.25 202 THR A N 1
ATOM 1520 C CA . THR A 1 202 ? 4.559 7.633 8.443 1.00 92.25 202 THR A CA 1
ATOM 1521 C C . THR A 1 202 ? 3.193 8.006 7.871 1.00 92.25 202 THR A C 1
ATOM 1523 O O . THR A 1 202 ? 2.528 8.884 8.421 1.00 92.25 202 THR A O 1
ATOM 1526 N N . ALA A 1 203 ? 2.737 7.370 6.785 1.00 91.00 203 ALA A N 1
ATOM 1527 C CA . ALA A 1 203 ? 1.434 7.662 6.180 1.00 91.00 203 ALA A CA 1
ATOM 1528 C C . ALA A 1 203 ? 0.270 7.488 7.178 1.00 91.00 203 ALA A C 1
ATOM 1530 O O . ALA A 1 203 ? -0.684 8.269 7.147 1.00 91.00 203 ALA A O 1
ATOM 1531 N N . PHE A 1 204 ? 0.388 6.517 8.093 1.00 93.81 204 PHE A N 1
ATOM 1532 C CA . PHE A 1 204 ? -0.646 6.134 9.062 1.00 93.81 204 PHE A CA 1
ATOM 1533 C C . PHE A 1 204 ? -0.331 6.521 10.522 1.00 93.81 204 PHE A C 1
ATOM 1535 O O . PHE A 1 204 ? -1.089 6.177 11.423 1.00 93.81 204 PHE A O 1
ATOM 1542 N N . SER A 1 205 ? 0.743 7.278 10.779 1.00 89.44 205 SER A N 1
ATOM 1543 C CA . SER A 1 205 ? 1.328 7.502 12.121 1.00 89.44 205 SER A CA 1
ATOM 1544 C C . SER A 1 205 ? 0.435 8.201 13.165 1.00 89.44 205 SER A C 1
ATOM 1546 O O . SER A 1 205 ? 0.827 8.302 14.323 1.00 89.44 205 SER A O 1
ATOM 1548 N N . ASN A 1 206 ? -0.754 8.679 12.785 1.00 87.25 206 ASN A N 1
ATOM 1549 C CA . ASN A 1 206 ? -1.678 9.442 13.635 1.00 87.25 206 ASN A CA 1
ATOM 1550 C C . ASN A 1 206 ? -3.105 8.865 13.642 1.00 87.25 206 ASN A C 1
ATOM 1552 O O . ASN A 1 206 ? -4.077 9.611 13.784 1.00 87.25 206 ASN A O 1
ATOM 1556 N N . LEU A 1 207 ? -3.239 7.546 13.485 1.00 93.75 207 LEU A N 1
ATOM 1557 C CA . LEU A 1 207 ? -4.528 6.847 13.453 1.00 93.75 207 LEU A CA 1
ATOM 1558 C C . LEU A 1 207 ? -4.669 5.858 14.632 1.00 93.75 207 LEU A C 1
ATOM 1560 O O . LEU A 1 207 ? -4.770 4.652 14.416 1.00 93.75 207 LEU A O 1
ATOM 1564 N N . PRO A 1 208 ? -4.679 6.336 15.893 1.00 93.94 208 PRO A N 1
ATOM 1565 C CA . PRO A 1 208 ? -4.626 5.467 17.075 1.00 93.94 208 PRO A CA 1
ATOM 1566 C C . PRO A 1 208 ? -5.872 4.589 17.258 1.00 93.94 208 PRO A C 1
ATOM 1568 O O . PRO A 1 208 ? -5.814 3.593 17.973 1.00 93.94 208 PRO A O 1
ATOM 1571 N N . TYR A 1 209 ? -6.992 4.959 16.634 1.00 96.38 209 TYR A N 1
ATOM 1572 C CA . TYR A 1 209 ? -8.259 4.227 16.703 1.00 96.38 209 TYR A CA 1
ATOM 1573 C C . TYR A 1 209 ? -8.507 3.333 15.483 1.00 96.38 209 TYR A C 1
ATOM 1575 O O . TYR A 1 209 ? -9.570 2.721 15.399 1.00 96.38 209 TYR A O 1
ATOM 1583 N N . LEU A 1 210 ? -7.556 3.243 14.544 1.00 98.19 210 LEU A N 1
ATOM 1584 C CA . LEU A 1 210 ? -7.733 2.455 13.329 1.00 98.19 210 LEU A CA 1
ATOM 1585 C C . LEU A 1 210 ? -7.794 0.970 13.674 1.00 98.19 210 LEU A C 1
ATOM 1587 O O . LEU A 1 210 ? -6.843 0.427 14.223 1.00 98.19 210 LEU A O 1
ATOM 1591 N N . LYS A 1 211 ? -8.906 0.328 13.318 1.00 98.69 211 LYS A N 1
ATOM 1592 C CA . LYS A 1 211 ? -9.181 -1.097 13.530 1.00 98.69 211 LYS A CA 1
ATOM 1593 C C . LYS A 1 211 ? -9.034 -1.911 12.256 1.00 98.69 211 LYS A C 1
ATOM 1595 O O . LYS A 1 211 ? -8.664 -3.076 12.325 1.00 98.69 211 LYS A O 1
ATOM 1600 N N . GLN A 1 212 ? -9.355 -1.334 11.100 1.00 98.81 212 GLN A N 1
ATOM 1601 C CA . GLN A 1 212 ? -9.380 -2.055 9.827 1.00 98.81 212 GLN A CA 1
ATOM 1602 C C . GLN A 1 212 ? -8.676 -1.243 8.737 1.00 98.81 212 GLN A C 1
ATOM 1604 O O . GLN A 1 212 ? -9.078 -0.111 8.446 1.00 98.81 212 GLN A O 1
ATOM 1609 N N . LEU A 1 213 ? -7.653 -1.836 8.121 1.00 98.69 213 LEU A N 1
ATOM 1610 C CA . LEU A 1 213 ? -6.881 -1.224 7.041 1.00 98.69 213 LEU A CA 1
ATOM 1611 C C . LEU A 1 213 ? -6.905 -2.109 5.794 1.00 98.69 213 LEU A C 1
ATOM 1613 O O . LEU A 1 213 ? -6.295 -3.178 5.770 1.00 98.69 213 LEU A O 1
ATOM 1617 N N . TYR A 1 214 ? -7.587 -1.631 4.756 1.00 98.81 214 TYR A N 1
ATOM 1618 C CA . TYR A 1 214 ? -7.743 -2.330 3.484 1.00 98.81 214 TYR A CA 1
ATOM 1619 C C . TYR A 1 214 ? -6.761 -1.768 2.458 1.00 98.81 214 TYR A C 1
ATOM 1621 O O . TYR A 1 214 ? -6.905 -0.630 2.014 1.00 98.81 214 TYR A O 1
ATOM 1629 N N . LEU A 1 215 ? -5.745 -2.550 2.100 1.00 98.44 215 LEU A N 1
ATOM 1630 C CA . LEU A 1 215 ? -4.696 -2.213 1.131 1.00 98.44 215 LEU A CA 1
ATOM 1631 C C . LEU A 1 215 ? -4.632 -3.224 -0.025 1.00 98.44 215 LEU A C 1
ATOM 1633 O O . LEU A 1 215 ? -3.698 -3.200 -0.835 1.00 98.44 215 LEU A O 1
ATOM 1637 N N . GLN A 1 216 ? -5.623 -4.098 -0.126 1.00 98.56 216 GLN A N 1
ATOM 1638 C CA . GLN A 1 216 ? -5.658 -5.167 -1.101 1.00 98.56 216 GLN A CA 1
ATOM 1639 C C . GLN A 1 216 ? -5.896 -4.676 -2.532 1.00 98.56 216 GLN A C 1
ATOM 1641 O O . GLN A 1 216 ? -6.438 -3.589 -2.762 1.00 98.56 216 GLN A O 1
ATOM 1646 N N . GLY A 1 217 ? -5.433 -5.447 -3.515 1.00 96.00 217 GLY A N 1
ATOM 1647 C CA . GLY A 1 217 ? -5.551 -5.086 -4.932 1.00 96.00 217 GLY A CA 1
ATOM 1648 C C . GLY A 1 217 ? -4.702 -3.875 -5.342 1.00 96.00 217 GLY A C 1
ATOM 1649 O O . GLY A 1 217 ? -5.122 -3.104 -6.204 1.00 96.00 217 GLY A O 1
ATOM 1650 N N . ASN A 1 218 ? -3.538 -3.677 -4.714 1.00 93.94 218 ASN A N 1
ATOM 1651 C CA . ASN A 1 218 ? -2.592 -2.598 -5.024 1.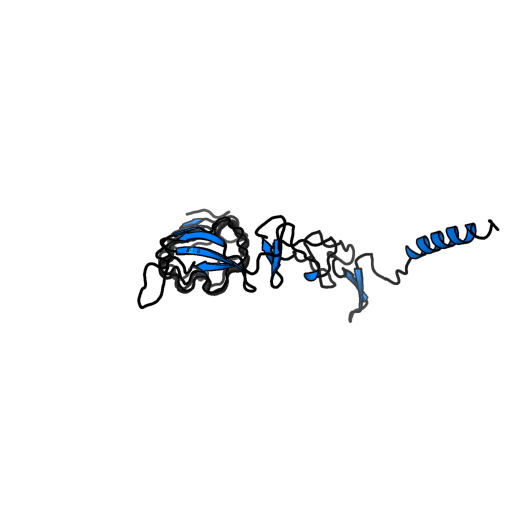00 93.94 218 ASN A CA 1
ATOM 1652 C C . ASN A 1 218 ? -1.364 -3.122 -5.809 1.00 93.94 218 ASN A C 1
ATOM 1654 O O . ASN A 1 218 ? -1.444 -4.125 -6.525 1.00 93.94 218 ASN A O 1
ATOM 1658 N N . LYS A 1 219 ? -0.237 -2.392 -5.794 1.00 88.44 219 LYS A N 1
ATOM 1659 C CA . LYS A 1 219 ? 0.996 -2.709 -6.546 1.00 88.44 219 LYS A CA 1
ATOM 1660 C C . LYS A 1 219 ? 2.238 -2.730 -5.653 1.00 88.44 219 LYS A C 1
ATOM 1662 O O . LYS A 1 219 ? 3.352 -2.495 -6.123 1.00 88.44 219 LYS A O 1
ATOM 1667 N N . MET A 1 220 ? 2.061 -2.997 -4.361 1.00 92.75 220 MET A N 1
ATOM 1668 C CA . MET A 1 220 ? 3.161 -2.977 -3.403 1.00 92.75 220 MET A CA 1
ATOM 1669 C C . MET A 1 220 ? 4.049 -4.204 -3.583 1.00 92.75 220 MET A C 1
ATOM 1671 O O . MET A 1 220 ? 3.556 -5.328 -3.625 1.00 92.75 220 MET A O 1
ATOM 1675 N N . ARG A 1 221 ? 5.364 -3.981 -3.666 1.00 91.06 221 ARG A N 1
ATOM 1676 C CA . ARG A 1 221 ? 6.383 -5.049 -3.665 1.00 91.06 221 ARG A CA 1
ATOM 1677 C C . ARG A 1 221 ? 7.051 -5.243 -2.307 1.00 91.06 221 ARG A C 1
ATOM 1679 O O . ARG A 1 221 ? 7.546 -6.328 -2.019 1.00 91.06 221 ARG A O 1
ATOM 1686 N N . TYR A 1 222 ? 7.037 -4.192 -1.492 1.00 91.25 222 TYR A N 1
ATOM 1687 C CA . TYR A 1 222 ? 7.619 -4.137 -0.157 1.00 91.25 222 TYR A CA 1
ATOM 1688 C C . TYR A 1 222 ? 6.744 -3.257 0.731 1.00 91.25 222 TYR A C 1
ATOM 1690 O O . TYR A 1 222 ? 6.119 -2.310 0.240 1.00 91.25 222 TYR A O 1
ATOM 1698 N N . LEU A 1 223 ? 6.745 -3.542 2.030 1.00 95.12 223 LEU A N 1
ATOM 1699 C CA . LEU A 1 223 ? 6.182 -2.655 3.039 1.00 95.12 223 LEU A CA 1
ATOM 1700 C C . LEU A 1 223 ? 7.310 -1.800 3.634 1.00 95.12 223 LEU A C 1
ATOM 1702 O O . LEU A 1 223 ? 8.367 -2.340 3.957 1.00 95.12 223 LEU A O 1
ATOM 1706 N N . PRO A 1 224 ? 7.126 -0.478 3.776 1.00 92.94 224 PRO A N 1
ATOM 1707 C CA . PRO A 1 224 ? 8.075 0.361 4.493 1.00 92.94 224 PRO A CA 1
ATOM 1708 C C . PRO A 1 224 ? 8.272 -0.136 5.935 1.00 92.94 224 PRO A C 1
ATOM 1710 O O . PRO A 1 224 ? 7.277 -0.440 6.602 1.00 92.94 224 PRO A O 1
ATOM 1713 N N . PRO A 1 225 ? 9.512 -0.153 6.454 1.00 91.12 225 PRO A N 1
ATOM 1714 C CA . PRO A 1 225 ? 9.763 -0.482 7.852 1.00 91.12 225 PRO A CA 1
ATOM 1715 C C . PRO A 1 225 ? 8.964 0.427 8.787 1.00 91.12 225 PRO A C 1
ATOM 1717 O O . PRO A 1 225 ? 8.963 1.652 8.632 1.00 91.12 225 PRO A O 1
ATOM 1720 N N . GLY A 1 226 ? 8.263 -0.180 9.743 1.00 92.00 226 GLY A N 1
ATOM 1721 C CA . GLY A 1 226 ? 7.438 0.537 10.709 1.00 92.00 226 GLY A CA 1
ATOM 1722 C C . GLY A 1 226 ? 6.166 1.178 10.146 1.00 92.00 226 GLY A C 1
ATOM 1723 O O . GLY A 1 226 ? 5.600 2.047 10.807 1.00 92.00 226 GLY A O 1
ATOM 1724 N N . LEU A 1 227 ? 5.694 0.773 8.957 1.00 95.44 227 LEU A N 1
ATOM 1725 C CA . LEU A 1 227 ? 4.466 1.309 8.347 1.00 95.44 227 LEU A CA 1
ATOM 1726 C C . LEU A 1 227 ? 3.249 1.252 9.289 1.00 95.44 227 LEU A C 1
ATOM 1728 O O . LEU A 1 227 ? 2.409 2.152 9.270 1.00 95.44 227 LEU A O 1
ATOM 1732 N N . PHE A 1 228 ? 3.155 0.195 10.097 1.00 96.12 228 PHE A N 1
ATOM 1733 C CA . PHE A 1 228 ? 2.050 -0.027 11.030 1.00 96.12 228 PHE A CA 1
ATOM 1734 C C . PHE A 1 228 ? 2.363 0.425 12.463 1.00 96.12 228 PHE A C 1
ATOM 1736 O O . PHE A 1 228 ? 1.554 0.211 13.366 1.00 96.12 228 PHE A O 1
ATOM 1743 N N . ASN A 1 229 ? 3.504 1.084 12.693 1.00 91.88 229 ASN A N 1
ATOM 1744 C CA . ASN A 1 229 ? 3.867 1.557 14.023 1.00 91.88 229 ASN A CA 1
ATOM 1745 C C . ASN A 1 229 ? 2.779 2.483 14.580 1.00 91.88 229 ASN A C 1
ATOM 1747 O O . ASN A 1 229 ? 2.280 3.375 13.892 1.00 91.88 229 ASN A O 1
ATOM 1751 N N . ASN A 1 230 ? 2.464 2.301 15.863 1.00 87.62 230 ASN A N 1
ATOM 1752 C CA . ASN A 1 230 ? 1.443 3.044 16.610 1.00 87.62 230 ASN A CA 1
ATOM 1753 C C . ASN A 1 230 ? -0.018 2.771 16.200 1.00 87.62 230 ASN A C 1
ATOM 1755 O O . ASN A 1 230 ? -0.915 3.418 16.743 1.00 87.62 230 ASN A O 1
ATOM 1759 N N . LEU A 1 231 ? -0.291 1.804 15.315 1.00 96.19 231 LEU A N 1
ATOM 1760 C CA . LEU A 1 231 ? -1.654 1.339 15.029 1.00 96.19 231 LEU A CA 1
ATOM 1761 C C . LEU A 1 231 ? -2.125 0.332 16.093 1.00 96.19 231 LEU A C 1
ATOM 1763 O O . LEU A 1 231 ? -2.520 -0.788 15.792 1.00 96.19 231 LEU A O 1
ATOM 1767 N N . THR A 1 232 ? -2.067 0.724 17.365 1.00 94.38 232 THR A N 1
ATOM 1768 C CA . THR A 1 232 ? -2.266 -0.184 18.511 1.00 94.38 232 THR A CA 1
ATOM 1769 C C . THR A 1 232 ? -3.681 -0.757 18.615 1.00 94.38 232 THR A C 1
ATOM 1771 O O . THR A 1 232 ? -3.874 -1.786 19.258 1.00 94.38 232 THR A O 1
ATOM 1774 N N . SER A 1 233 ? -4.668 -0.121 17.979 1.00 98.00 233 SER A N 1
ATOM 1775 C CA . SER A 1 233 ? -6.053 -0.610 17.909 1.00 98.00 233 SER A CA 1
ATOM 1776 C C . SER A 1 233 ? -6.333 -1.486 16.683 1.00 98.00 233 SER A C 1
ATOM 1778 O O . SER A 1 233 ? -7.484 -1.871 16.483 1.00 98.00 233 SER A O 1
ATOM 1780 N N . LEU A 1 234 ? -5.333 -1.772 15.840 1.00 98.50 234 LEU A N 1
ATOM 1781 C CA . LEU A 1 234 ? -5.548 -2.477 14.579 1.00 98.50 234 LEU A CA 1
ATOM 1782 C C . LEU A 1 234 ? -5.952 -3.929 14.834 1.00 98.50 234 LEU A C 1
ATOM 1784 O O . LEU A 1 234 ? -5.243 -4.671 15.502 1.00 98.50 234 LEU A O 1
ATOM 1788 N N . GLU A 1 235 ? -7.091 -4.326 14.272 1.00 98.75 235 GLU A N 1
ATOM 1789 C CA . GLU A 1 235 ? -7.671 -5.664 14.403 1.00 98.75 235 GLU A CA 1
ATOM 1790 C C . GLU A 1 235 ? -7.558 -6.471 13.102 1.00 98.75 235 GLU A C 1
ATOM 1792 O O . GLU A 1 235 ? -7.474 -7.698 13.143 1.00 98.75 235 GLU A O 1
ATOM 1797 N N . GLY A 1 236 ? -7.548 -5.803 11.945 1.00 98.81 236 GLY A N 1
ATOM 1798 C CA . GLY A 1 236 ? -7.468 -6.448 10.636 1.00 98.81 236 GLY A CA 1
ATOM 1799 C C . GLY A 1 236 ? -6.636 -5.655 9.635 1.00 98.81 236 GLY A C 1
ATOM 1800 O O . GLY A 1 236 ? -6.831 -4.445 9.470 1.00 98.81 236 GLY A O 1
ATOM 1801 N N . VAL A 1 237 ? -5.738 -6.354 8.940 1.00 98.62 237 VAL A N 1
ATOM 1802 C CA . VAL A 1 237 ? -4.939 -5.811 7.837 1.00 98.62 237 VAL A CA 1
ATOM 1803 C C . VAL A 1 237 ? -5.087 -6.693 6.597 1.00 98.62 237 VAL A C 1
ATOM 1805 O O . VAL A 1 237 ? -4.868 -7.904 6.649 1.00 98.62 237 VAL A O 1
ATOM 1808 N N . TYR A 1 238 ? -5.470 -6.072 5.482 1.00 98.81 238 TYR A N 1
ATOM 1809 C CA . TYR A 1 238 ? -5.735 -6.751 4.212 1.00 98.81 238 TYR A CA 1
ATOM 1810 C C . TYR A 1 238 ? -4.715 -6.281 3.182 1.00 98.81 238 TYR A C 1
ATOM 1812 O O . TYR A 1 238 ? -4.726 -5.123 2.758 1.00 98.81 238 TYR A O 1
ATOM 1820 N N . LEU A 1 239 ? -3.788 -7.164 2.835 1.00 98.62 239 LEU A N 1
ATOM 1821 C CA . LEU A 1 239 ? -2.661 -6.928 1.932 1.00 98.62 239 LEU A CA 1
ATOM 1822 C C . LEU A 1 239 ? -2.686 -7.887 0.738 1.00 98.62 239 LEU A C 1
ATOM 1824 O O . LEU A 1 239 ? -1.727 -7.928 -0.039 1.00 98.62 239 LEU A O 1
ATOM 1828 N N . ASP A 1 240 ? -3.769 -8.640 0.575 1.00 98.69 240 ASP A N 1
ATOM 1829 C CA . ASP A 1 240 ? -3.950 -9.586 -0.511 1.00 98.69 240 ASP A CA 1
ATOM 1830 C C . ASP A 1 240 ? -3.915 -8.909 -1.888 1.00 98.69 240 ASP A C 1
ATOM 1832 O O . ASP A 1 240 ? -4.053 -7.688 -2.032 1.00 98.69 240 ASP A O 1
ATOM 1836 N N . GLN A 1 241 ? -3.655 -9.702 -2.927 1.00 98.06 241 GLN A N 1
ATOM 1837 C CA . GLN A 1 241 ? -3.630 -9.232 -4.318 1.00 98.06 241 GLN A CA 1
ATOM 1838 C C . GLN A 1 241 ? -2.670 -8.046 -4.541 1.00 98.06 241 GLN A C 1
ATOM 1840 O O . GLN A 1 241 ? -2.975 -7.088 -5.259 1.00 98.06 241 GLN A O 1
ATOM 1845 N N . ASN A 1 242 ? -1.501 -8.100 -3.904 1.00 97.06 242 ASN A N 1
ATOM 1846 C CA . ASN A 1 242 ? -0.386 -7.186 -4.136 1.00 97.06 242 ASN A CA 1
ATOM 1847 C C . ASN A 1 242 ? 0.749 -7.930 -4.864 1.00 97.06 242 ASN A C 1
ATOM 1849 O O . ASN A 1 242 ? 0.530 -8.878 -5.614 1.00 97.06 242 ASN A O 1
ATOM 1853 N N . SER A 1 243 ? 1.982 -7.447 -4.755 1.00 95.19 243 SER A N 1
ATOM 1854 C CA . SER A 1 243 ? 3.165 -8.094 -5.324 1.00 95.19 243 SER A CA 1
ATOM 1855 C C . SER A 1 243 ? 4.282 -8.235 -4.292 1.00 95.19 243 SER A C 1
ATOM 1857 O O . SER A 1 243 ? 5.454 -8.174 -4.668 1.00 95.19 243 SER A O 1
ATOM 1859 N N . LEU A 1 244 ? 3.926 -8.386 -3.010 1.00 96.44 244 LEU A N 1
ATOM 1860 C CA . LEU A 1 244 ? 4.867 -8.454 -1.892 1.00 96.44 244 LEU A CA 1
ATOM 1861 C C . LEU A 1 244 ? 5.793 -9.659 -2.040 1.00 96.44 244 LEU A C 1
ATOM 1863 O O . LEU A 1 244 ? 5.317 -10.756 -2.307 1.00 96.44 244 LEU A O 1
ATOM 1867 N N . ILE A 1 245 ? 7.098 -9.440 -1.877 1.00 92.62 245 ILE A N 1
ATOM 1868 C CA . ILE A 1 245 ? 8.133 -10.479 -2.055 1.00 92.62 245 ILE A CA 1
ATOM 1869 C C . ILE A 1 245 ? 8.683 -10.957 -0.705 1.00 92.62 245 ILE A C 1
ATOM 1871 O O . ILE A 1 245 ? 9.004 -12.129 -0.537 1.00 92.62 245 ILE A O 1
ATOM 1875 N N . VAL A 1 246 ? 8.762 -10.051 0.271 1.00 91.38 246 VAL A N 1
ATOM 1876 C CA . VAL A 1 246 ? 9.294 -10.318 1.609 1.00 91.38 246 VAL A CA 1
ATOM 1877 C C . VAL A 1 246 ? 8.502 -9.540 2.657 1.00 91.38 246 VAL A C 1
ATOM 1879 O O . VAL A 1 246 ? 8.017 -8.437 2.385 1.00 91.38 246 VAL A O 1
ATOM 1882 N N . LEU A 1 247 ? 8.393 -10.117 3.853 1.00 93.06 247 LEU A N 1
ATOM 1883 C CA . LEU A 1 247 ? 7.906 -9.449 5.056 1.00 93.06 247 LEU A CA 1
ATOM 1884 C C . LEU A 1 247 ? 9.041 -9.351 6.070 1.00 93.06 247 LEU A C 1
ATOM 1886 O O . LEU A 1 247 ? 9.637 -10.369 6.432 1.00 93.06 247 LEU A O 1
ATOM 1890 N N . GLU A 1 248 ? 9.306 -8.133 6.532 1.00 90.56 248 GLU A N 1
ATOM 1891 C CA . GLU A 1 248 ? 10.304 -7.885 7.570 1.00 90.56 248 GLU A CA 1
ATOM 1892 C C . GLU A 1 248 ? 9.920 -8.584 8.889 1.00 90.56 248 GLU A C 1
ATOM 1894 O O . GLU A 1 248 ? 8.726 -8.678 9.200 1.00 90.56 248 GLU A O 1
ATOM 1899 N N . PRO A 1 249 ? 10.897 -9.058 9.687 1.00 88.44 249 PRO A N 1
ATOM 1900 C CA . PRO A 1 249 ? 10.645 -9.790 10.933 1.00 88.44 249 PRO A CA 1
ATOM 1901 C C . PRO A 1 249 ? 9.763 -9.055 11.950 1.00 88.44 249 PRO A C 1
ATOM 1903 O O . PRO A 1 249 ? 9.059 -9.691 12.724 1.00 88.44 249 PRO A O 1
ATOM 1906 N N . ASP A 1 250 ? 9.801 -7.725 11.965 1.00 90.50 250 ASP A N 1
ATOM 1907 C CA . ASP A 1 250 ? 9.118 -6.872 12.938 1.00 90.50 250 ASP A CA 1
ATOM 1908 C C . ASP A 1 250 ? 7.927 -6.104 12.345 1.00 90.50 250 ASP A C 1
ATOM 1910 O O . ASP A 1 250 ? 7.386 -5.210 12.996 1.00 90.50 250 ASP A O 1
ATOM 1914 N N . VAL A 1 251 ? 7.478 -6.461 11.134 1.00 92.94 251 VAL A N 1
ATOM 1915 C CA . VAL A 1 251 ? 6.459 -5.698 10.393 1.00 92.94 251 VAL A CA 1
ATOM 1916 C C . VAL A 1 251 ? 5.139 -5.531 11.157 1.00 92.94 251 VAL A C 1
ATOM 1918 O O . VAL A 1 251 ? 4.485 -4.500 11.013 1.00 92.94 251 VAL A O 1
ATOM 1921 N N . PHE A 1 252 ? 4.764 -6.502 11.997 1.00 95.19 252 PHE A N 1
ATOM 1922 C CA . PHE A 1 252 ? 3.545 -6.474 12.817 1.00 95.19 252 PHE A CA 1
ATOM 1923 C C . PHE A 1 252 ? 3.813 -6.226 14.313 1.00 95.19 252 PHE A C 1
ATOM 1925 O O . PHE A 1 252 ? 2.925 -6.414 15.144 1.00 95.19 252 PHE A O 1
ATOM 1932 N N . SER A 1 253 ? 5.028 -5.813 14.681 1.00 92.12 253 SER A N 1
ATOM 1933 C CA . SER A 1 253 ? 5.403 -5.595 16.081 1.00 92.12 253 SER A CA 1
ATOM 1934 C C . SER A 1 253 ? 4.537 -4.517 16.752 1.00 92.12 253 SER A C 1
ATOM 1936 O O . SER A 1 253 ? 4.303 -3.447 16.190 1.00 92.12 253 SER A O 1
ATOM 1938 N N . GLY A 1 254 ? 4.061 -4.796 17.970 1.00 92.00 254 GLY A N 1
ATOM 1939 C CA . GLY A 1 254 ? 3.222 -3.884 18.761 1.00 92.00 254 GLY A CA 1
ATOM 1940 C C . GLY A 1 254 ? 1.745 -3.814 18.345 1.00 92.00 254 GLY A C 1
ATOM 1941 O O . GLY A 1 254 ? 1.009 -2.970 18.860 1.00 92.00 254 GLY A O 1
ATOM 1942 N N . LEU A 1 255 ? 1.295 -4.676 17.426 1.00 96.00 255 LEU A N 1
ATOM 1943 C CA . LEU A 1 255 ? -0.109 -4.789 17.013 1.00 96.00 255 LEU A CA 1
ATOM 1944 C C . LEU A 1 255 ? -0.861 -5.817 17.876 1.00 96.00 255 LEU A C 1
ATOM 1946 O O . LEU A 1 255 ? -1.386 -6.811 17.381 1.00 96.00 255 LEU A O 1
ATOM 1950 N N . ASP A 1 256 ? -0.921 -5.574 19.186 1.00 94.75 256 ASP A N 1
ATOM 1951 C CA . ASP A 1 256 ? -1.404 -6.550 20.181 1.00 94.75 256 ASP A CA 1
ATOM 1952 C C . ASP A 1 256 ? -2.882 -6.961 20.005 1.00 94.75 256 ASP A C 1
ATOM 1954 O O . ASP A 1 256 ? -3.302 -8.009 20.496 1.00 94.75 256 ASP A O 1
ATOM 1958 N N . ASN A 1 257 ? -3.676 -6.141 19.305 1.00 97.62 257 ASN A N 1
ATOM 1959 C CA . ASN A 1 257 ? -5.096 -6.387 19.027 1.00 97.62 257 ASN A CA 1
ATOM 1960 C C . ASN A 1 257 ? -5.354 -7.027 17.653 1.00 97.62 257 ASN A C 1
ATOM 1962 O O . ASN A 1 257 ? -6.514 -7.207 17.273 1.00 97.62 257 ASN A O 1
ATOM 1966 N N . LEU A 1 258 ? -4.304 -7.353 16.893 1.00 98.25 258 LEU A N 1
ATOM 1967 C CA . LEU A 1 258 ? -4.435 -7.858 15.532 1.00 98.25 258 LEU A CA 1
ATOM 1968 C C . LEU A 1 258 ? -5.010 -9.277 15.542 1.00 98.25 258 LEU A C 1
ATOM 1970 O O . LEU A 1 258 ? -4.441 -10.187 16.141 1.00 98.25 258 LEU A O 1
ATOM 1974 N N . LYS A 1 259 ? -6.139 -9.464 14.857 1.00 98.56 259 LYS A N 1
ATOM 1975 C CA . LYS A 1 259 ? -6.891 -10.727 14.792 1.00 98.56 259 LYS A CA 1
ATOM 1976 C C . LYS A 1 259 ? -6.793 -11.395 13.432 1.00 98.56 259 LYS A C 1
ATOM 1978 O O . LYS A 1 259 ? -6.862 -12.620 13.352 1.00 98.56 259 LYS A O 1
ATOM 1983 N N . THR A 1 260 ? -6.696 -10.608 12.362 1.00 98.69 260 THR A N 1
ATOM 1984 C CA . THR A 1 260 ? -6.746 -11.109 10.982 1.00 98.69 260 THR A CA 1
ATOM 1985 C C . THR A 1 260 ? -5.679 -10.457 10.111 1.00 98.69 260 THR A C 1
ATOM 1987 O O . THR A 1 260 ? -5.547 -9.231 10.091 1.00 98.69 260 THR A O 1
ATOM 1990 N N . ILE A 1 261 ? -4.946 -11.289 9.371 1.00 98.62 261 ILE A N 1
ATOM 1991 C CA . ILE A 1 261 ? -3.959 -10.871 8.371 1.00 98.62 261 ILE A CA 1
ATOM 1992 C C . ILE A 1 261 ? -4.248 -11.619 7.071 1.00 98.62 261 ILE A C 1
ATOM 1994 O O . ILE A 1 261 ? -4.162 -12.848 7.047 1.00 98.62 261 ILE A O 1
ATOM 1998 N N . TYR A 1 262 ? -4.560 -10.883 6.004 1.00 98.75 262 TYR A N 1
ATOM 1999 C CA . TYR A 1 262 ? -4.741 -11.429 4.652 1.00 98.75 262 TYR A CA 1
ATOM 2000 C C . TYR A 1 262 ? -3.577 -11.007 3.758 1.00 98.75 262 TYR A C 1
ATOM 2002 O O . TYR A 1 262 ? -3.262 -9.821 3.638 1.00 98.75 262 TYR A O 1
ATOM 2010 N N . LEU A 1 263 ? -2.904 -11.993 3.179 1.00 98.38 263 LEU A N 1
ATOM 2011 C CA . LEU A 1 263 ? -1.690 -11.875 2.371 1.00 98.38 263 LEU A CA 1
ATOM 2012 C C . LEU A 1 263 ? -1.764 -12.762 1.121 1.00 98.38 263 LEU A C 1
ATOM 2014 O O . LEU A 1 263 ? -0.759 -12.915 0.417 1.00 98.38 263 LEU A O 1
ATOM 2018 N N . GLU A 1 264 ? -2.917 -13.355 0.825 1.00 97.94 264 GLU A N 1
ATOM 2019 C CA . GLU A 1 264 ? -3.076 -14.237 -0.315 1.00 97.94 264 GLU A CA 1
ATOM 2020 C C . GLU A 1 264 ? -2.824 -13.533 -1.646 1.00 97.94 264 GLU A C 1
ATOM 2022 O O . GLU A 1 264 ? -2.998 -12.321 -1.795 1.00 97.94 264 GLU A O 1
ATOM 2027 N N . SER A 1 265 ? -2.430 -14.310 -2.653 1.00 97.94 265 SER A N 1
ATOM 2028 C CA . SER A 1 265 ? -2.149 -13.787 -3.995 1.00 97.94 265 SER A CA 1
ATOM 2029 C C . SER A 1 265 ? -1.079 -12.686 -3.981 1.00 97.94 265 SER A C 1
ATOM 2031 O O . SER A 1 265 ? -1.256 -11.613 -4.560 1.00 97.94 265 SER A O 1
ATOM 2033 N N . ASN A 1 266 ? 0.029 -12.956 -3.293 1.00 98.12 266 ASN A N 1
ATOM 2034 C CA . ASN A 1 266 ? 1.259 -12.165 -3.324 1.00 98.12 266 ASN A CA 1
ATOM 2035 C C . ASN A 1 266 ? 2.408 -13.010 -3.913 1.00 98.12 266 ASN A C 1
ATOM 2037 O O . ASN A 1 266 ? 2.186 -14.071 -4.493 1.00 98.12 266 ASN A O 1
ATOM 2041 N N . ASN A 1 267 ? 3.647 -12.524 -3.807 1.00 96.38 267 ASN A N 1
ATOM 2042 C CA . ASN A 1 267 ? 4.844 -13.207 -4.295 1.00 96.38 267 ASN A CA 1
ATOM 2043 C C . ASN A 1 267 ? 5.785 -13.619 -3.148 1.00 96.38 267 ASN A C 1
ATOM 2045 O O . ASN A 1 267 ? 7.000 -13.620 -3.332 1.00 96.38 267 ASN A O 1
ATOM 2049 N N . LEU A 1 268 ? 5.250 -13.914 -1.960 1.00 95.94 268 LEU A N 1
ATOM 2050 C CA . LEU A 1 268 ? 6.064 -14.227 -0.786 1.00 95.94 268 LEU A CA 1
ATOM 2051 C C . LEU A 1 268 ? 6.730 -15.594 -0.964 1.00 95.94 268 LEU A C 1
ATOM 2053 O O . LEU A 1 268 ? 6.049 -16.598 -1.176 1.00 95.94 268 LEU A O 1
ATOM 2057 N N . GLU A 1 269 ? 8.056 -15.623 -0.879 1.00 92.00 269 GLU A N 1
ATOM 2058 C CA . GLU A 1 269 ? 8.851 -16.854 -0.996 1.00 92.00 269 GLU A CA 1
ATOM 2059 C C . GLU A 1 269 ? 9.108 -17.493 0.374 1.00 92.00 269 GLU A C 1
ATOM 2061 O O . GLU A 1 269 ? 9.135 -18.717 0.503 1.00 92.00 269 GLU A O 1
ATOM 2066 N N . GLU A 1 270 ? 9.226 -16.670 1.417 1.00 88.75 270 GLU A N 1
ATOM 2067 C CA . GLU A 1 270 ? 9.494 -17.111 2.782 1.00 88.75 270 GLU A CA 1
ATOM 2068 C C . GLU A 1 270 ? 8.659 -16.317 3.790 1.00 88.75 270 GLU A C 1
ATOM 2070 O O . GLU A 1 270 ? 8.587 -15.087 3.749 1.00 88.75 270 GLU A O 1
ATOM 2075 N N . ILE A 1 271 ? 8.055 -17.041 4.731 1.00 91.75 271 ILE A N 1
ATOM 2076 C CA . ILE A 1 271 ? 7.426 -16.509 5.938 1.00 91.75 271 ILE A CA 1
ATOM 2077 C C . ILE A 1 271 ? 7.836 -17.430 7.085 1.00 91.75 271 ILE A C 1
ATOM 2079 O O . ILE A 1 271 ? 7.834 -18.652 6.936 1.00 91.75 271 ILE A O 1
ATOM 2083 N N . SER A 1 272 ? 8.179 -16.857 8.237 1.00 90.62 272 SER A N 1
ATOM 2084 C CA . SER A 1 272 ? 8.479 -17.627 9.442 1.00 90.62 272 SER A CA 1
ATOM 2085 C C . SER A 1 272 ? 7.520 -17.265 10.573 1.00 90.62 272 SER A C 1
ATOM 2087 O O . SER A 1 272 ? 6.880 -16.215 10.565 1.00 90.62 272 SER A O 1
ATOM 2089 N N . SER A 1 273 ? 7.457 -18.112 11.597 1.00 90.75 273 SER A N 1
ATOM 2090 C CA . SER A 1 273 ? 6.679 -17.820 12.802 1.00 90.75 273 SER A CA 1
ATOM 2091 C C . SER A 1 273 ? 7.190 -16.596 13.570 1.00 90.75 273 SER A C 1
ATOM 2093 O O . SER A 1 273 ? 6.439 -16.023 14.357 1.00 90.75 273 SER A O 1
ATOM 2095 N N . SER A 1 274 ? 8.438 -16.162 13.336 1.00 89.88 274 SER A N 1
ATOM 2096 C CA . SER A 1 274 ? 9.004 -14.983 13.999 1.00 89.88 274 SER A CA 1
ATOM 2097 C C . SER A 1 274 ? 8.282 -13.681 13.643 1.00 89.88 274 SER A C 1
ATOM 2099 O O . SER A 1 274 ? 8.071 -12.869 14.538 1.00 89.88 274 SER A O 1
ATOM 2101 N N . GLN A 1 275 ? 7.790 -13.538 12.402 1.00 91.75 275 GLN A N 1
ATOM 2102 C CA . GLN A 1 275 ? 7.005 -12.376 11.956 1.00 91.75 275 GLN A CA 1
ATOM 2103 C C . GLN A 1 275 ? 5.692 -12.180 12.731 1.00 91.75 275 GLN A C 1
ATOM 2105 O O . GLN A 1 275 ? 5.136 -11.083 12.737 1.00 91.75 275 GLN A O 1
ATOM 2110 N N . PHE A 1 276 ? 5.178 -13.241 13.361 1.00 93.31 276 PHE A N 1
ATOM 2111 C CA . PHE A 1 276 ? 3.907 -13.234 14.091 1.00 93.31 276 PHE A CA 1
ATOM 2112 C C . PHE A 1 276 ? 4.098 -13.400 15.602 1.00 93.31 276 PHE A C 1
ATOM 2114 O O . PHE A 1 276 ? 3.132 -13.620 16.336 1.00 93.31 276 PHE A O 1
ATOM 2121 N N . GLN A 1 277 ? 5.341 -13.311 16.087 1.00 85.94 277 GLN A N 1
ATOM 2122 C CA . GLN A 1 277 ? 5.614 -13.363 17.518 1.00 85.94 277 GLN A CA 1
ATOM 2123 C C . GLN A 1 277 ? 4.887 -12.229 18.240 1.00 85.94 277 GLN A C 1
ATOM 2125 O O . GLN A 1 277 ? 4.835 -11.096 17.772 1.00 85.94 277 GLN A O 1
ATOM 2130 N N . ASN A 1 278 ? 4.352 -12.548 19.417 1.00 88.06 278 ASN A N 1
ATOM 2131 C CA . ASN A 1 278 ? 3.621 -11.627 20.291 1.00 88.06 278 ASN A CA 1
ATOM 2132 C C . ASN A 1 278 ? 2.261 -11.133 19.760 1.00 88.06 278 ASN A C 1
ATOM 2134 O O . ASN A 1 278 ? 1.611 -10.346 20.442 1.00 88.06 278 ASN A O 1
ATOM 2138 N N . LEU A 1 279 ? 1.759 -11.652 18.633 1.00 94.88 279 LEU A N 1
ATOM 2139 C CA . LEU A 1 279 ? 0.383 -11.403 18.185 1.00 94.88 279 LEU A CA 1
ATOM 2140 C C . LEU A 1 279 ? -0.613 -12.298 18.944 1.00 94.88 279 LEU A C 1
ATOM 2142 O O . LEU A 1 279 ? -1.216 -13.212 18.387 1.00 94.88 279 LEU A O 1
ATOM 2146 N N . GLY A 1 280 ? -0.773 -12.050 20.247 1.00 93.06 280 GLY A N 1
ATOM 2147 C CA . GLY A 1 280 ? -1.544 -12.913 21.155 1.00 93.06 280 GLY A CA 1
ATOM 2148 C C . GLY A 1 280 ? -3.046 -13.015 20.856 1.00 93.06 280 GLY A C 1
ATOM 2149 O O . GLY A 1 280 ? -3.709 -13.898 21.396 1.00 93.06 280 GLY A O 1
ATOM 2150 N N . GLN A 1 281 ? -3.584 -12.129 20.013 1.00 97.00 281 GLN A N 1
ATOM 2151 C CA . GLN A 1 281 ? -4.980 -12.147 19.568 1.00 97.00 281 GLN A CA 1
ATOM 2152 C C . GLN A 1 281 ? -5.162 -12.625 18.124 1.00 97.00 281 GLN A C 1
ATOM 2154 O O . GLN A 1 281 ? -6.297 -12.631 17.643 1.00 97.00 281 GLN A O 1
ATOM 2159 N N . LEU A 1 282 ? -4.088 -13.030 17.437 1.00 98.00 282 LEU A N 1
ATOM 2160 C CA . LEU A 1 282 ? -4.178 -13.479 16.053 1.00 98.00 282 LEU A CA 1
ATOM 2161 C C . LEU A 1 282 ? -5.027 -14.749 15.981 1.00 98.00 282 LEU A C 1
ATOM 2163 O O . LEU A 1 282 ? -4.789 -15.715 16.698 1.00 98.00 282 LEU A O 1
ATOM 2167 N N . GLN A 1 283 ? -6.033 -14.735 15.114 1.00 97.56 283 GLN A N 1
ATOM 2168 C CA . GLN A 1 283 ? -6.971 -15.843 14.933 1.00 97.56 283 GLN A CA 1
ATOM 2169 C C . GLN A 1 283 ? -6.896 -16.410 13.524 1.00 97.56 283 GLN A C 1
ATOM 2171 O O . GLN A 1 283 ? -7.067 -17.611 13.338 1.00 97.56 283 GLN A O 1
ATOM 2176 N N . THR A 1 284 ? -6.679 -15.551 12.529 1.00 98.06 284 THR A N 1
ATOM 2177 C CA . THR A 1 284 ? -6.692 -15.933 11.117 1.00 98.06 284 THR A CA 1
ATOM 2178 C C . THR A 1 284 ? -5.493 -15.346 10.388 1.00 98.06 284 THR A C 1
ATOM 2180 O O . THR A 1 284 ? -5.268 -14.134 10.419 1.00 98.06 284 THR A O 1
ATOM 2183 N N . LEU A 1 285 ? -4.765 -16.217 9.694 1.00 97.69 285 LEU A N 1
ATOM 2184 C CA . LEU A 1 285 ? -3.708 -15.865 8.759 1.00 97.69 285 LEU A CA 1
ATOM 2185 C C . LEU A 1 285 ? -4.003 -16.540 7.419 1.00 97.69 285 LEU A C 1
ATOM 2187 O O . LEU A 1 285 ? -4.006 -17.764 7.327 1.00 97.69 285 LEU A O 1
ATOM 2191 N N . GLU A 1 286 ? -4.238 -15.744 6.385 1.00 97.62 286 GLU A N 1
ATOM 2192 C CA . GLU A 1 286 ? -4.449 -16.231 5.023 1.00 97.62 286 GLU A CA 1
ATOM 2193 C C . GLU A 1 286 ? -3.238 -15.859 4.164 1.00 97.62 286 GLU A C 1
ATOM 2195 O O . GLU A 1 286 ? -2.906 -14.686 4.002 1.00 97.62 286 GLU A O 1
ATOM 2200 N N . ILE A 1 287 ? -2.533 -16.873 3.666 1.00 96.88 287 ILE A N 1
ATOM 2201 C CA . ILE A 1 287 ? -1.272 -16.747 2.919 1.00 96.88 287 ILE A CA 1
ATOM 2202 C C . ILE A 1 287 ? -1.276 -17.605 1.645 1.00 96.88 287 ILE A C 1
ATOM 2204 O O . ILE A 1 287 ? -0.227 -17.822 1.031 1.00 96.88 287 ILE A O 1
ATOM 2208 N N . SER A 1 288 ? -2.442 -18.094 1.217 1.00 96.62 288 SER A N 1
ATOM 2209 C CA . SER A 1 288 ? -2.602 -18.882 -0.007 1.00 96.62 288 SER A CA 1
ATOM 2210 C C . SER A 1 288 ? -2.116 -18.147 -1.257 1.00 96.62 288 SER A C 1
ATOM 2212 O O . SER A 1 288 ? -2.038 -16.925 -1.306 1.00 96.62 288 SER A O 1
ATOM 2214 N N . TYR A 1 289 ? -1.800 -18.892 -2.313 1.00 96.06 289 TYR A N 1
ATOM 2215 C CA . TYR A 1 289 ? -1.370 -18.344 -3.601 1.00 96.06 289 TYR A CA 1
ATOM 2216 C C . TYR A 1 289 ? -0.139 -17.427 -3.484 1.00 96.06 289 TYR A C 1
ATOM 2218 O O . TYR A 1 289 ? -0.094 -16.340 -4.050 1.00 96.06 289 TYR A O 1
ATOM 2226 N N . ASN A 1 290 ? 0.854 -17.893 -2.730 1.00 95.38 290 ASN A N 1
ATOM 2227 C CA . ASN A 1 290 ? 2.213 -17.354 -2.648 1.00 95.38 290 ASN A CA 1
ATOM 2228 C C . ASN A 1 290 ? 3.213 -18.445 -3.103 1.00 95.38 290 ASN A C 1
ATOM 2230 O O . ASN A 1 290 ? 2.796 -19.507 -3.569 1.00 95.38 290 ASN A O 1
ATOM 2234 N N . TYR A 1 291 ? 4.523 -18.217 -2.965 1.00 93.75 291 TYR A N 1
ATOM 2235 C CA . TYR A 1 291 ? 5.574 -19.140 -3.431 1.00 93.75 291 TYR A CA 1
ATOM 2236 C C . TYR A 1 291 ? 6.269 -19.937 -2.316 1.00 93.75 291 TYR A C 1
ATOM 2238 O O . TYR A 1 291 ? 7.270 -20.607 -2.571 1.00 93.75 291 TYR A O 1
ATOM 2246 N N . MET A 1 292 ? 5.747 -19.896 -1.089 1.00 90.19 292 MET A N 1
ATOM 2247 C CA . MET A 1 292 ? 6.294 -20.659 0.036 1.00 90.19 292 MET A CA 1
ATOM 2248 C C . MET A 1 292 ? 6.144 -22.166 -0.185 1.00 90.19 292 MET A C 1
ATOM 2250 O O . MET A 1 292 ? 5.068 -22.654 -0.530 1.00 90.19 292 MET A O 1
ATOM 2254 N N . VAL A 1 293 ? 7.215 -22.913 0.083 1.00 83.81 293 VAL A N 1
ATOM 2255 C CA . VAL A 1 293 ? 7.243 -24.381 -0.060 1.00 83.81 293 VAL A CA 1
ATOM 2256 C C . VAL A 1 293 ? 6.943 -25.129 1.239 1.00 83.81 293 VAL A C 1
ATOM 2258 O O . VAL A 1 293 ? 6.498 -26.273 1.200 1.00 83.81 293 VAL A O 1
ATOM 2261 N N . ASN A 1 294 ? 7.186 -24.498 2.389 1.00 90.56 294 ASN A N 1
ATOM 2262 C CA . ASN A 1 294 ? 7.017 -25.114 3.703 1.00 90.56 294 ASN A CA 1
ATOM 2263 C C . ASN A 1 294 ? 5.696 -24.674 4.329 1.00 90.56 294 ASN A C 1
ATOM 2265 O O . ASN A 1 294 ? 5.365 -23.489 4.289 1.00 90.56 294 ASN A O 1
ATOM 2269 N N . CYS A 1 295 ? 4.975 -25.611 4.942 1.00 92.12 295 CYS A N 1
ATOM 2270 C CA . CYS A 1 295 ? 3.762 -25.298 5.688 1.00 92.12 295 CYS A CA 1
ATOM 2271 C C . CYS A 1 295 ? 4.098 -24.544 6.974 1.00 92.12 295 CYS A C 1
ATOM 2273 O O . CYS A 1 295 ? 4.912 -25.008 7.775 1.00 92.12 295 CYS A O 1
ATOM 2275 N N . LEU A 1 296 ? 3.467 -23.387 7.155 1.00 93.19 296 LEU A N 1
ATOM 2276 C CA . LEU A 1 296 ? 3.551 -22.601 8.372 1.00 93.19 296 LEU A CA 1
ATOM 2277 C C . LEU A 1 296 ? 2.524 -23.119 9.379 1.00 93.19 296 LEU A C 1
ATOM 2279 O O . LEU A 1 296 ? 1.336 -23.193 9.079 1.00 93.19 296 LEU A O 1
ATOM 2283 N N . ASP A 1 297 ? 2.993 -23.427 10.581 1.00 90.88 297 ASP A N 1
ATOM 2284 C CA . ASP A 1 297 ? 2.141 -23.772 11.713 1.00 90.88 297 ASP A CA 1
ATOM 2285 C C . ASP A 1 297 ? 2.305 -22.721 12.815 1.00 90.88 297 ASP A C 1
ATOM 2287 O O . ASP A 1 297 ? 3.425 -22.336 13.174 1.00 90.88 297 ASP A O 1
ATOM 2291 N N . LEU A 1 298 ? 1.176 -22.235 13.325 1.00 92.06 298 LEU A N 1
ATOM 2292 C CA . LEU A 1 298 ? 1.091 -21.229 14.374 1.00 92.06 298 LEU A CA 1
ATOM 2293 C C . LEU A 1 298 ? 0.072 -21.699 15.422 1.00 92.06 298 LEU A C 1
ATOM 2295 O O . LEU A 1 298 ? -1.107 -21.867 15.100 1.00 92.06 298 LEU A O 1
ATOM 2299 N N . PRO A 1 299 ? 0.478 -21.877 16.692 1.00 90.38 299 PRO A N 1
ATOM 2300 C CA . PRO A 1 299 ? -0.429 -22.340 17.734 1.00 90.38 299 PRO A CA 1
ATOM 2301 C C . PRO A 1 299 ? -1.637 -21.414 17.902 1.00 90.38 299 PRO A C 1
ATOM 2303 O O . PRO A 1 299 ? -1.475 -20.213 18.104 1.00 90.38 299 PRO A O 1
ATOM 2306 N N . ASN A 1 300 ? -2.840 -21.994 17.905 1.00 91.12 300 ASN A N 1
ATOM 2307 C CA . ASN A 1 300 ? -4.121 -21.290 18.074 1.00 91.12 300 ASN A CA 1
ATOM 2308 C C . ASN A 1 300 ? -4.463 -20.273 16.968 1.00 91.12 300 ASN A C 1
ATOM 2310 O O . ASN A 1 300 ? -5.365 -19.458 17.157 1.00 91.12 300 ASN A O 1
ATOM 2314 N N . VAL A 1 301 ? -3.789 -20.335 15.818 1.00 95.62 301 VAL A N 1
ATOM 2315 C CA . VAL A 1 301 ? -4.091 -19.508 14.646 1.00 95.62 301 VAL A CA 1
ATOM 2316 C C . VAL A 1 301 ? -4.587 -20.416 13.527 1.00 95.62 301 VAL A C 1
ATOM 2318 O O . VAL A 1 301 ? -3.967 -21.427 13.209 1.00 95.62 301 VAL A O 1
ATOM 2321 N N . THR A 1 302 ? -5.696 -20.042 12.896 1.00 96.06 302 THR A N 1
ATOM 2322 C CA . THR A 1 302 ? -6.158 -20.707 11.676 1.00 96.06 302 THR A CA 1
ATOM 2323 C C . THR A 1 302 ? -5.314 -20.200 10.511 1.00 96.06 302 THR A C 1
ATOM 2325 O O . THR A 1 302 ? -5.446 -19.039 10.116 1.00 96.06 302 THR A O 1
ATOM 2328 N N . VAL A 1 303 ? -4.425 -21.053 9.996 1.00 95.94 303 VAL A N 1
ATOM 2329 C CA . VAL A 1 303 ? -3.552 -20.733 8.860 1.00 95.94 303 VAL A CA 1
ATOM 2330 C C . VAL A 1 303 ? -4.118 -21.354 7.587 1.00 95.94 303 VAL A C 1
ATOM 2332 O O . VAL A 1 303 ? -4.236 -22.574 7.465 1.00 95.94 303 VAL A O 1
ATOM 2335 N N . PHE A 1 304 ? -4.444 -20.505 6.619 1.00 95.94 304 PHE A N 1
ATOM 2336 C CA . PHE A 1 304 ? -4.825 -20.918 5.277 1.00 95.94 304 PHE A CA 1
ATOM 2337 C C . PHE A 1 304 ? -3.619 -20.766 4.349 1.00 95.94 304 PHE A C 1
ATOM 2339 O O . PHE A 1 304 ? -3.103 -19.667 4.140 1.00 95.94 304 PHE A O 1
ATOM 2346 N N . GLN A 1 305 ? -3.131 -21.890 3.823 1.00 94.81 305 GLN A N 1
ATOM 2347 C CA . GLN A 1 305 ? -1.961 -21.931 2.952 1.00 94.81 305 GLN A CA 1
ATOM 2348 C C . GLN A 1 305 ? -2.159 -22.962 1.839 1.00 94.81 305 GLN A C 1
ATOM 2350 O O . GLN A 1 305 ? -2.523 -24.113 2.078 1.00 94.81 305 GLN A O 1
ATOM 2355 N N . THR A 1 306 ? -1.870 -22.564 0.600 1.00 92.88 306 THR A N 1
ATOM 2356 C CA . THR A 1 306 ? -1.988 -23.447 -0.566 1.00 92.88 306 THR A CA 1
ATOM 2357 C C . THR A 1 306 ? -1.051 -24.645 -0.458 1.00 92.88 306 THR A C 1
ATOM 2359 O O . THR A 1 306 ? 0.142 -24.490 -0.221 1.00 92.88 306 THR A O 1
ATOM 2362 N N . GLY A 1 307 ? -1.590 -25.845 -0.684 1.00 89.56 307 GLY A N 1
ATOM 2363 C CA . GLY A 1 307 ? -0.817 -27.090 -0.664 1.00 89.56 307 GLY A CA 1
ATOM 2364 C C . GLY A 1 307 ? -0.539 -27.645 0.735 1.00 89.56 307 GLY A C 1
ATOM 2365 O O . GLY A 1 307 ? 0.032 -28.727 0.843 1.00 89.56 307 GLY A O 1
ATOM 2366 N N . CYS A 1 308 ? -0.982 -26.956 1.784 1.00 89.88 308 CYS A N 1
ATOM 2367 C CA . CYS A 1 308 ? -0.906 -27.415 3.162 1.00 89.88 308 CYS A CA 1
ATOM 2368 C C . CYS A 1 308 ? -2.291 -27.834 3.649 1.00 89.88 308 CYS A C 1
ATOM 2370 O O . CYS A 1 308 ? -3.304 -27.247 3.272 1.00 89.88 308 CYS A O 1
ATOM 2372 N N . SER A 1 309 ? -2.343 -28.874 4.474 1.00 78.00 309 SER A N 1
ATOM 2373 C CA . SER A 1 309 ? -3.582 -29.279 5.130 1.00 78.00 309 SER A CA 1
ATOM 2374 C C . SER A 1 309 ? -3.991 -28.183 6.114 1.00 78.00 309 SER A C 1
ATOM 2376 O O . SER A 1 309 ? -3.249 -27.923 7.058 1.00 78.00 309 SER A O 1
ATOM 2378 N N . SER A 1 310 ? -5.140 -27.538 5.901 1.00 59.69 310 SER A N 1
ATOM 2379 C CA . SER A 1 310 ? -5.722 -26.666 6.926 1.00 59.69 310 SER A CA 1
ATOM 2380 C C . SER A 1 310 ? -6.094 -27.501 8.164 1.00 59.69 310 SER A C 1
ATOM 2382 O O . SER A 1 310 ? -6.601 -28.615 7.981 1.00 59.69 310 SER A O 1
ATOM 2384 N N . PRO A 1 311 ? -5.823 -27.012 9.389 1.00 53.91 311 PRO A N 1
ATOM 2385 C CA . PRO A 1 311 ? -6.297 -27.645 10.619 1.00 53.91 311 PRO A CA 1
ATOM 2386 C C . PRO A 1 311 ? -7.825 -27.588 10.764 1.00 53.91 311 PRO A C 1
ATOM 2388 O O . PRO A 1 311 ? -8.450 -26.642 10.228 1.00 53.91 311 PRO A O 1
#

Secondary structure (DSSP, 8-state):
--SHHHHHHHHHHHHHHHHTT-----SS-TTEEEEEETTEEEEEE-TTEEE-SS-EEEPPTTEE--SSSSPPPEEPSTTEE--TTB-SGGG-EEPTTEEEETTEEEE-SSTT-GGGTTT--EEEEEETTEEEEEEEETTEEEEEE-TT----EETTEE----SEEE-TTS---EE-TTTTTT-TT-SEEE-TT----EE-TTTTTT-TT--EEE--SS--SSPPTTTTTT-TT--EEE--SS------TTTTTT-TT--EEE--SS------GGGGTT-TT--EEE--SS---SPP--TT-EEE-TTS---

pLDDT: mean 80.56, std 17.51, range [39.25, 98.81]

Sequence (311 aa):
MAGLRWFASVAMQLLMILCLVRRSSSQCRFGAVLVNGVNGSTCLCDQGNYGDAAACLPCPKGTYKSEVGTARCRDCPLFSDSEKASISPNNCSCITGYTKISGECFRCLAPDNCAKIVSTREKIGVCGNCSLYFQYNDSGLHVDVGAADYQETLGGEKFCYCTYLDLSNRYLAKLGPSVFSKMRFLERLDLFGNYLASISATAFSNLPYLKQLYLQGNKMRYLPPGLFNNLTSLEGVYLDQNSLIVLEPDVFSGLDNLKTIYLESNNLEEISSSQFQNLGQLQTLEISYNYMVNCLDLPNVTVFQTGCSSP

Radius of gyration: 27.23 Å; chains: 1; bounding box: 60×55×94 Å